Protein AF-A0A0D0I735-F1 (afdb_monomer)

Organism: NCBI:txid1602169

Foldseek 3Di:
DDDVVPPPDDDPDPDDDDPPDDAQDKDKDWDWDDDDPDIDHTDIDIDHHHHDDQQADEWDDWDWAPFAQFKIKIFTDDDPQFQWKWKFKWFKDFDDDKAKDWDFCPVFPVPDDPPKDWPDRDWCADPLLGDPHDIWDKDWDAFTKIKDFGPQFFFFKKKWKKAKDPADAQKWWWKWADFDPDTDTFDIGGHDHDRIDMDMDTGDGGRMMMTTIRGDDGIMMTIGGIMTMTGHMDIDGDPGTDMDSDRMDMDGRHHGQTKMWMWMWGDHPNRTYDIYDIHIDTHHHPPPPPDADDDDDDDDDWWWAAPVGHTDDDDDPPDFWTWIDDPNDTHIDGD

Sequence (335 aa):
IDIPAYNNLKITATNFEFDNLDYDTEYAICVSSSIGTFKKKPTITKTATNSLPFDKTQVKNVKISDLSPVSFTASWDALADAQGYKLYLMRNFYDGETITTSYDFTNEISGMPEGWLSSTNLLGTNDGFYGVASPSLRFTQKSQYLVMTNSGANITNVKFWMRAQQPGKGSKLEVYIENGEEWKLADEITLTSGNGEVYNIEVDPTTAVKLQYNRRSSGILYIDDVEVSGKQQRDFPGVNGKETEYNDMTFGALDSNAYYTLTVSGICNGVESLKSDPVQVKTLKGTDGIKGATMIEVNGNKAIFTIDGKQIDKMPADKSVFVIKQDGKSVKATK

Structure (mmCIF, N/CA/C/O backbone):
data_AF-A0A0D0I735-F1
#
_entry.id   AF-A0A0D0I735-F1
#
loop_
_atom_site.group_PDB
_atom_site.id
_atom_site.type_symbol
_atom_site.label_atom_id
_atom_site.label_alt_id
_atom_site.label_comp_id
_atom_site.label_asym_id
_atom_site.label_entity_id
_atom_site.label_seq_id
_atom_site.pdbx_PDB_ins_code
_atom_site.Cartn_x
_atom_site.Cartn_y
_atom_site.Cartn_z
_atom_site.occupancy
_atom_site.B_iso_or_equiv
_atom_site.auth_seq_id
_atom_site.auth_comp_id
_atom_site.auth_asym_id
_atom_site.auth_atom_id
_atom_site.pdbx_PDB_model_num
ATOM 1 N N . ILE A 1 1 ? -28.348 20.523 11.825 1.00 56.22 1 ILE A N 1
ATOM 2 C CA . ILE A 1 1 ? -28.479 20.081 10.417 1.00 56.22 1 ILE A CA 1
ATOM 3 C C . ILE A 1 1 ? -29.840 19.417 10.319 1.00 56.22 1 ILE A C 1
ATOM 5 O O . ILE A 1 1 ? -30.149 18.628 11.203 1.00 56.22 1 ILE A O 1
ATOM 9 N N . ASP A 1 2 ? -30.670 19.788 9.346 1.00 70.56 2 ASP A N 1
ATOM 10 C CA . ASP A 1 2 ? -31.961 19.119 9.153 1.00 70.56 2 ASP A CA 1
ATOM 11 C C . ASP A 1 2 ? -31.720 17.721 8.580 1.00 70.56 2 ASP A C 1
ATOM 13 O O . ASP A 1 2 ? -30.940 17.584 7.639 1.00 70.56 2 ASP A O 1
ATOM 17 N N . ILE A 1 3 ? -32.385 16.696 9.119 1.00 76.56 3 ILE A N 1
ATOM 18 C CA . ILE A 1 3 ? -32.316 15.332 8.581 1.00 76.56 3 ILE A CA 1
ATOM 19 C C . ILE A 1 3 ? -33.421 15.189 7.525 1.00 76.56 3 ILE A C 1
ATOM 21 O O . ILE A 1 3 ? -34.595 15.113 7.899 1.00 76.56 3 ILE A O 1
ATOM 25 N N . PRO A 1 4 ? -33.106 15.129 6.213 1.00 78.75 4 PRO A N 1
ATOM 26 C CA . PRO A 1 4 ? -34.122 15.185 5.160 1.00 78.75 4 PRO A CA 1
ATOM 27 C C . PRO A 1 4 ? -35.176 14.079 5.255 1.00 78.75 4 PRO A C 1
ATOM 29 O O . PRO A 1 4 ? -36.342 14.331 4.960 1.00 78.75 4 PRO A O 1
ATOM 32 N N . ALA A 1 5 ? -34.786 12.888 5.723 1.00 81.12 5 ALA A N 1
ATOM 33 C CA . ALA A 1 5 ? -35.686 11.755 5.936 1.00 81.12 5 ALA A CA 1
ATOM 34 C C . ALA A 1 5 ? -36.781 12.032 6.986 1.00 81.12 5 ALA A C 1
ATOM 36 O O . ALA A 1 5 ? -37.860 11.447 6.917 1.00 81.12 5 ALA A O 1
ATOM 37 N N . TYR A 1 6 ? -36.530 12.955 7.920 1.00 84.69 6 TYR A N 1
ATOM 38 C CA . TYR A 1 6 ? -37.449 13.302 9.006 1.00 84.69 6 TYR A CA 1
ATOM 39 C C . TYR A 1 6 ? -38.158 14.647 8.808 1.00 84.69 6 TYR A C 1
ATOM 41 O O . TYR A 1 6 ? -38.964 15.068 9.642 1.00 84.69 6 TYR A O 1
ATOM 49 N N . ASN A 1 7 ? -37.930 15.315 7.677 1.00 83.50 7 ASN A N 1
ATOM 50 C CA . ASN A 1 7 ? -38.545 16.601 7.389 1.00 83.50 7 ASN A CA 1
ATOM 51 C C . ASN A 1 7 ? -39.989 16.443 6.898 1.00 83.50 7 ASN A C 1
ATOM 53 O O . ASN A 1 7 ? -40.273 15.712 5.953 1.00 83.50 7 ASN A O 1
ATOM 57 N N . ASN A 1 8 ? -40.909 17.214 7.487 1.00 83.69 8 ASN A N 1
ATOM 58 C CA . ASN A 1 8 ? -42.324 17.278 7.091 1.00 83.69 8 ASN A CA 1
ATOM 59 C C . ASN A 1 8 ? -43.072 15.930 7.109 1.00 83.69 8 ASN A C 1
ATOM 61 O O . ASN A 1 8 ? -44.075 15.776 6.402 1.00 83.69 8 ASN A O 1
ATOM 65 N N . LEU A 1 9 ? -42.631 14.978 7.935 1.00 87.44 9 LEU A N 1
ATOM 66 C CA . LEU A 1 9 ? -43.336 13.714 8.125 1.00 87.44 9 LEU A CA 1
ATOM 67 C C . LEU A 1 9 ? -44.761 13.950 8.635 1.00 87.44 9 LEU A C 1
ATOM 69 O O . LEU A 1 9 ? -44.998 14.701 9.584 1.00 87.44 9 LEU A O 1
ATOM 73 N N . LYS A 1 10 ? -45.726 13.292 7.987 1.00 87.62 10 LYS A N 1
ATOM 74 C CA . LYS A 1 10 ? -47.129 13.279 8.407 1.00 87.62 10 LYS A CA 1
ATOM 75 C C . LYS A 1 10 ? -47.436 11.930 9.029 1.00 87.62 10 LYS A C 1
ATOM 77 O O . LYS A 1 10 ? -47.454 10.920 8.335 1.00 87.62 10 LYS A O 1
ATOM 82 N N . ILE A 1 11 ? -47.714 11.946 10.322 1.00 88.12 11 ILE A N 1
ATOM 83 C CA . ILE A 1 11 ? -48.061 10.761 11.099 1.00 88.12 11 ILE A CA 1
ATOM 84 C C . ILE A 1 11 ? -49.412 10.981 11.777 1.00 88.12 11 ILE A C 1
ATOM 86 O O . ILE A 1 11 ? -49.763 12.107 12.132 1.00 88.12 11 ILE A O 1
ATOM 90 N N . THR A 1 12 ? -50.185 9.911 11.940 1.00 88.44 12 THR A N 1
ATOM 91 C CA . THR A 1 12 ? -51.464 9.924 12.674 1.00 88.44 12 THR A CA 1
ATOM 92 C C . THR A 1 12 ? -51.335 9.327 14.075 1.00 88.44 12 THR A C 1
ATOM 94 O O . THR A 1 12 ? -52.264 9.430 14.871 1.00 88.44 12 THR A O 1
ATOM 97 N N . ALA A 1 13 ? -50.195 8.697 14.374 1.00 88.12 13 ALA A N 1
ATOM 98 C CA . ALA A 1 13 ? -49.864 8.160 15.685 1.00 88.12 13 ALA A CA 1
ATOM 99 C C . ALA A 1 13 ? -49.424 9.271 16.654 1.00 88.12 13 ALA A C 1
ATOM 101 O O . ALA A 1 13 ? -48.967 10.338 16.245 1.00 88.12 13 ALA A O 1
ATOM 102 N N . THR A 1 14 ? -49.535 8.999 17.954 1.00 89.31 14 THR A N 1
ATOM 103 C CA . THR A 1 14 ? -49.060 9.890 19.028 1.00 89.31 14 THR A CA 1
ATOM 104 C C . THR A 1 14 ? -47.620 9.592 19.459 1.00 89.31 14 THR A C 1
ATOM 106 O O . THR A 1 14 ? -47.149 10.152 20.444 1.00 89.31 14 THR A O 1
ATOM 109 N N . ASN A 1 15 ? -46.934 8.695 18.750 1.00 88.44 15 ASN A N 1
ATOM 110 C CA . ASN A 1 15 ? -45.530 8.348 18.933 1.00 88.44 15 ASN A CA 1
ATOM 111 C C . ASN A 1 15 ? -44.864 8.153 17.561 1.00 88.44 15 ASN A C 1
ATOM 113 O O . ASN A 1 15 ? -45.544 7.903 16.563 1.00 88.44 15 ASN A O 1
ATOM 117 N N . PHE A 1 16 ? -43.546 8.323 17.525 1.00 88.88 16 PHE A N 1
ATOM 118 C CA . PHE A 1 16 ? -42.706 8.085 16.358 1.00 88.88 16 PHE A CA 1
ATOM 119 C C . PHE A 1 16 ? -41.306 7.719 16.841 1.00 88.88 16 PHE A C 1
ATOM 121 O O . PHE A 1 16 ? -40.793 8.355 17.764 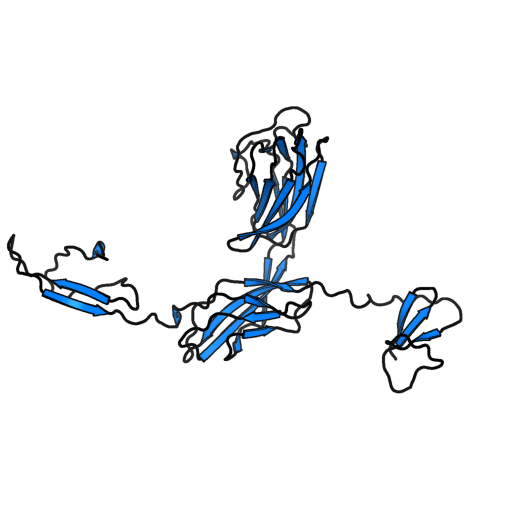1.00 88.88 16 PHE A O 1
ATOM 128 N N . GLU A 1 17 ? -40.715 6.698 16.237 1.00 90.62 17 GLU A N 1
ATOM 129 C CA . GLU A 1 17 ? -39.350 6.269 16.517 1.00 90.62 17 GLU A CA 1
ATOM 130 C C . GLU A 1 17 ? -38.419 6.859 15.458 1.00 90.62 17 GLU A C 1
ATOM 132 O O . GLU A 1 17 ? -38.696 6.770 14.263 1.00 90.62 17 GLU A O 1
ATOM 137 N N . PHE A 1 18 ? -37.342 7.497 15.908 1.00 88.88 18 PHE A N 1
ATOM 138 C CA . PHE A 1 18 ? -36.277 7.982 15.040 1.00 88.88 18 PHE A CA 1
ATOM 139 C C . PHE A 1 18 ? -35.130 6.977 15.101 1.00 88.88 18 PHE A C 1
ATOM 141 O O . PHE A 1 18 ? -34.644 6.674 16.190 1.00 88.88 18 PHE A O 1
ATOM 148 N N . ASP A 1 19 ? -34.691 6.490 13.948 1.00 88.56 19 ASP A N 1
ATOM 149 C CA . ASP A 1 19 ? -33.543 5.596 13.823 1.00 88.56 19 ASP A CA 1
ATOM 150 C C . ASP A 1 19 ? -32.372 6.286 13.105 1.00 88.56 19 ASP A C 1
ATOM 152 O O . ASP A 1 19 ? -32.491 7.422 12.631 1.00 88.56 19 ASP A O 1
ATOM 156 N N . ASN A 1 20 ? -31.222 5.603 13.056 1.00 86.38 20 ASN A N 1
ATOM 157 C CA . ASN A 1 20 ? -30.025 6.058 12.337 1.00 86.38 20 ASN A CA 1
ATOM 158 C C . ASN A 1 20 ? -29.582 7.486 12.710 1.00 86.38 20 ASN A C 1
ATOM 160 O O . ASN A 1 20 ? -29.138 8.257 11.860 1.00 86.38 20 ASN A O 1
ATOM 164 N N . LEU A 1 21 ? -29.739 7.844 13.986 1.00 89.31 21 LEU A N 1
ATOM 165 C CA . LEU A 1 21 ? -29.226 9.091 14.540 1.00 89.31 21 LEU A CA 1
ATOM 166 C C . LEU A 1 21 ? -27.750 8.925 14.913 1.00 89.31 21 LEU A C 1
ATOM 168 O O . LEU A 1 21 ? -27.337 7.858 15.371 1.00 89.31 21 LEU A O 1
ATOM 172 N N . ASP A 1 22 ? -26.977 9.994 14.762 1.00 89.06 22 ASP A N 1
ATOM 173 C CA . ASP A 1 22 ? -25.581 10.036 15.185 1.00 89.06 22 ASP A CA 1
ATOM 174 C C . ASP A 1 22 ? -25.502 9.974 16.716 1.00 89.06 22 ASP A C 1
ATOM 176 O O . ASP A 1 22 ? -26.344 10.546 17.413 1.00 89.06 22 ASP A O 1
ATOM 180 N N . TYR A 1 23 ? -24.491 9.291 17.254 1.00 89.31 23 TYR A N 1
ATOM 181 C CA . TYR A 1 23 ? -24.202 9.278 18.693 1.00 89.31 23 TYR A CA 1
ATOM 182 C C . TYR A 1 23 ? -23.723 10.653 19.183 1.00 89.31 23 TYR A C 1
ATOM 184 O O . TYR A 1 23 ? -23.297 11.488 18.382 1.00 89.31 23 TYR A O 1
ATOM 192 N N . ASP A 1 24 ? -23.806 10.895 20.494 1.00 88.88 24 ASP A N 1
ATOM 193 C CA . ASP A 1 24 ? -23.337 12.129 21.150 1.00 88.88 24 ASP A CA 1
ATOM 194 C C . ASP A 1 24 ? -23.851 13.433 20.494 1.00 88.88 24 ASP A C 1
ATOM 196 O O . ASP A 1 24 ? -23.185 14.471 20.512 1.00 88.88 24 ASP A O 1
ATOM 200 N N . THR A 1 25 ? -25.047 13.397 19.896 1.00 91.19 25 THR A N 1
ATOM 201 C CA . THR A 1 25 ? -25.578 14.497 19.080 1.00 91.19 25 THR A CA 1
ATOM 202 C C . THR A 1 25 ? -26.896 15.018 19.643 1.00 91.19 25 THR A C 1
ATOM 204 O O . THR A 1 25 ? -27.845 14.265 19.864 1.00 91.19 25 THR A O 1
ATOM 207 N N . GLU A 1 26 ? -26.974 16.335 19.868 1.00 93.62 26 GLU A N 1
ATOM 208 C CA . GLU A 1 26 ? -28.225 17.008 20.230 1.00 93.62 26 GLU A CA 1
ATOM 209 C C . GLU A 1 26 ? -29.103 17.201 18.987 1.00 93.62 26 GLU A C 1
ATOM 211 O O . GLU A 1 26 ? -28.723 17.874 18.025 1.00 93.62 26 GLU A O 1
ATOM 216 N N . TYR A 1 27 ? -30.324 16.682 19.050 1.00 92.38 27 TYR A N 1
ATOM 217 C CA . TYR A 1 27 ? -31.362 16.887 18.053 1.00 92.38 27 TYR A CA 1
ATOM 218 C C . TYR A 1 27 ? -32.492 17.754 18.605 1.00 92.38 27 TYR A C 1
ATOM 220 O O . TYR A 1 27 ? -32.897 17.650 19.765 1.00 92.38 27 TYR A O 1
ATOM 228 N N . ALA A 1 28 ? -33.040 18.604 17.736 1.00 92.56 28 ALA A N 1
ATOM 229 C CA . ALA A 1 28 ? -34.267 19.342 17.997 1.00 92.56 28 ALA A CA 1
ATOM 230 C C . ALA A 1 28 ? -35.440 18.639 17.307 1.00 92.56 28 ALA A C 1
ATOM 232 O O . ALA A 1 28 ? -35.471 18.501 16.087 1.00 92.56 28 ALA A O 1
ATOM 233 N N . ILE A 1 29 ? -36.428 18.232 18.094 1.00 91.69 29 ILE A N 1
ATOM 234 C CA . ILE A 1 29 ? -37.660 17.608 17.627 1.00 91.69 29 ILE A CA 1
ATOM 235 C C . ILE A 1 29 ? -38.726 18.698 17.529 1.00 91.69 29 ILE A C 1
ATOM 237 O O . ILE A 1 29 ? -39.030 19.374 18.513 1.00 91.69 29 ILE A O 1
ATOM 241 N N . CYS A 1 30 ? -39.294 18.869 16.336 1.00 91.75 30 CYS A N 1
ATOM 242 C CA . CYS A 1 30 ? -40.314 19.870 16.037 1.00 91.75 30 CYS A CA 1
ATOM 243 C C . CYS A 1 30 ? -41.628 19.173 15.665 1.00 91.75 30 CYS A C 1
ATOM 245 O O . CYS A 1 30 ? -41.711 18.516 14.630 1.00 91.75 30 CYS A O 1
ATOM 247 N N . VAL A 1 31 ? -42.665 19.322 16.495 1.00 91.88 31 VAL A N 1
ATOM 248 C CA . VAL A 1 31 ? -43.977 18.692 16.271 1.00 91.88 31 VAL A CA 1
ATOM 249 C C . VAL A 1 31 ? -45.061 19.757 16.185 1.00 91.88 31 VAL A C 1
ATOM 251 O O . VAL A 1 31 ? -45.188 20.616 17.056 1.00 91.88 31 VAL A O 1
ATOM 254 N N . SER A 1 32 ? -45.886 19.683 15.142 1.00 91.25 32 SER A N 1
ATOM 255 C CA . SER A 1 32 ? -47.077 20.517 14.971 1.00 91.25 32 SER A CA 1
ATOM 256 C C . SER A 1 32 ? -48.280 19.635 14.655 1.00 91.25 32 SER A C 1
ATOM 258 O O . SER A 1 32 ? -48.204 18.740 13.815 1.00 91.25 32 SER A O 1
ATOM 260 N N . SER A 1 33 ? -49.406 19.901 15.317 1.00 91.19 33 SER A N 1
ATOM 261 C CA . SER A 1 33 ? -50.688 19.295 14.954 1.00 91.19 33 SER A CA 1
ATOM 262 C C . SER A 1 33 ? -51.335 20.074 13.812 1.00 91.19 33 SER A C 1
ATOM 264 O O . SER A 1 33 ? -51.220 21.301 13.727 1.00 91.19 33 SER A O 1
ATOM 266 N N . SER A 1 34 ? -52.037 19.360 12.934 1.00 89.12 34 SER A N 1
ATOM 267 C CA . SER A 1 34 ? -52.718 19.964 11.792 1.00 89.12 34 SER A CA 1
ATOM 268 C C . SER A 1 34 ? -54.084 19.342 11.534 1.00 89.12 34 SER A C 1
ATOM 270 O O . SER A 1 34 ? -54.291 18.162 11.807 1.00 89.12 34 SER A O 1
ATOM 272 N N . ILE A 1 35 ? -55.005 20.146 11.005 1.00 88.56 35 ILE A N 1
ATOM 273 C CA . ILE A 1 35 ? -56.290 19.707 10.455 1.00 88.56 35 ILE A CA 1
ATOM 274 C C . ILE A 1 35 ? -56.471 20.364 9.084 1.00 88.56 35 ILE A C 1
ATOM 276 O O . ILE A 1 35 ? -56.518 21.589 8.964 1.00 88.56 35 ILE A O 1
ATOM 280 N N . GLY A 1 36 ? -56.514 19.553 8.025 1.00 83.44 36 GLY A N 1
ATOM 281 C CA . GLY A 1 36 ? -56.493 20.060 6.651 1.00 83.44 36 GLY A CA 1
ATOM 282 C C . GLY A 1 36 ? -55.262 20.938 6.389 1.00 83.44 36 GLY A C 1
ATOM 283 O O . GLY A 1 36 ? -54.126 20.487 6.527 1.00 83.44 36 GLY A O 1
ATOM 284 N N . THR A 1 37 ? -55.488 22.198 6.015 1.00 84.00 37 THR A N 1
ATOM 285 C CA . THR A 1 37 ? -54.430 23.195 5.774 1.00 84.00 37 THR A CA 1
ATOM 286 C C . THR A 1 37 ? -54.033 23.988 7.023 1.00 84.00 37 THR A C 1
ATOM 288 O O . THR A 1 37 ? -53.027 24.697 6.999 1.00 84.00 37 THR A O 1
ATOM 291 N N . PHE A 1 38 ? -54.773 23.864 8.128 1.00 86.44 38 PHE A N 1
ATOM 292 C CA . PHE A 1 38 ? -54.488 24.582 9.368 1.00 86.44 38 PHE A CA 1
ATOM 293 C C . PHE A 1 38 ? -53.431 23.838 10.186 1.00 86.44 38 PHE A C 1
ATOM 295 O O . PHE A 1 38 ? -53.627 22.677 10.543 1.00 86.44 38 PHE A O 1
ATOM 302 N N . LYS A 1 39 ? -52.325 24.512 10.520 1.00 88.69 39 LYS A N 1
ATOM 303 C CA . LYS A 1 39 ? -51.255 23.998 11.391 1.00 88.69 39 LYS A CA 1
ATOM 304 C C . LYS A 1 39 ? -51.160 24.840 12.660 1.00 88.69 39 LYS A C 1
ATOM 306 O O . LYS A 1 39 ? -51.183 26.068 12.585 1.00 88.69 39 LYS A O 1
ATOM 311 N N . LYS A 1 40 ? -51.019 24.203 13.824 1.00 92.62 40 LYS A N 1
ATOM 312 C CA . LYS A 1 40 ? -50.683 24.915 15.066 1.00 92.62 40 LYS A CA 1
ATOM 313 C C . LYS A 1 40 ? -49.218 25.355 15.064 1.00 92.62 40 LYS A C 1
ATOM 315 O O . LYS A 1 40 ? -48.384 24.788 14.356 1.00 92.62 40 LYS A O 1
ATOM 320 N N . LYS A 1 41 ? -48.890 26.338 15.909 1.00 92.00 41 LYS A N 1
ATOM 321 C CA . LYS A 1 41 ? -47.493 26.668 16.223 1.00 92.00 41 LYS A CA 1
ATOM 322 C C . LYS A 1 41 ? -46.778 25.393 16.708 1.00 92.00 41 LYS A C 1
ATOM 324 O O . LYS A 1 41 ? -47.356 24.692 17.541 1.00 92.00 41 LYS A O 1
ATOM 329 N N . PRO A 1 42 ? -45.584 25.070 16.184 1.00 91.25 42 PRO A N 1
ATOM 330 C CA . PRO A 1 42 ? -44.876 23.869 16.592 1.00 91.25 42 PRO A CA 1
ATOM 331 C C . PRO A 1 42 ? -44.406 23.962 18.043 1.00 91.25 42 PRO A C 1
ATOM 333 O O . PRO A 1 42 ? -44.008 25.031 18.516 1.00 91.25 42 PRO A O 1
ATOM 336 N N . THR A 1 43 ? -44.407 22.817 18.713 1.00 93.88 43 THR A N 1
ATOM 337 C CA . THR A 1 43 ? -43.644 22.596 19.939 1.00 93.88 43 THR A CA 1
ATOM 338 C C . THR A 1 43 ? -42.261 22.098 19.547 1.00 93.88 43 THR A C 1
ATOM 340 O O . THR A 1 43 ? -42.143 21.219 18.693 1.00 93.88 43 THR A O 1
ATOM 343 N N . ILE A 1 44 ? -41.226 22.666 20.165 1.00 93.75 44 ILE A N 1
ATOM 344 C CA . ILE A 1 44 ? -39.835 22.274 19.944 1.00 93.75 44 ILE A CA 1
ATOM 345 C C . ILE A 1 44 ? -39.277 21.751 21.262 1.00 93.75 44 ILE A C 1
ATOM 347 O O . ILE A 1 44 ? -39.370 22.424 22.290 1.00 93.75 44 ILE A O 1
ATOM 351 N N . THR A 1 45 ? -38.679 20.569 21.221 1.00 94.38 45 THR A N 1
ATOM 352 C CA . THR A 1 45 ? -37.962 19.965 22.346 1.00 94.38 45 THR A CA 1
ATOM 353 C C . THR A 1 45 ? -36.592 19.518 21.865 1.00 94.38 45 THR A C 1
ATOM 355 O O . THR A 1 45 ? -36.435 19.153 20.704 1.00 94.38 45 THR A O 1
ATOM 358 N N . LYS A 1 46 ? -35.592 19.572 22.741 1.00 93.75 46 LYS A N 1
ATOM 359 C CA . LYS A 1 46 ? -34.234 19.114 22.454 1.00 93.75 46 LYS A CA 1
ATOM 360 C C . LYS A 1 46 ? -33.920 17.876 23.275 1.00 93.75 46 LYS A C 1
ATOM 362 O O . LYS A 1 46 ? -34.350 17.778 24.423 1.00 93.75 46 LYS A O 1
ATOM 367 N N . THR A 1 47 ? -33.187 16.950 22.682 1.00 93.56 47 THR A N 1
ATOM 368 C CA . THR A 1 47 ? -32.674 15.755 23.352 1.00 93.56 47 THR A CA 1
ATOM 369 C C . THR A 1 47 ? -31.363 15.338 22.696 1.00 93.56 47 THR A C 1
ATOM 371 O O . THR A 1 47 ? -31.135 15.680 21.537 1.00 93.56 47 THR A O 1
ATOM 374 N N . ALA A 1 48 ? -30.502 14.638 23.426 1.00 91.88 48 ALA A N 1
ATOM 375 C CA . ALA A 1 48 ? -29.249 14.112 22.900 1.00 91.88 48 ALA A CA 1
ATOM 376 C C . ALA A 1 48 ? -29.322 12.589 22.800 1.00 91.88 48 ALA A C 1
ATOM 378 O O . ALA A 1 48 ? -29.935 11.935 23.647 1.00 91.88 48 ALA A O 1
ATOM 379 N N . THR A 1 49 ? -28.710 12.034 21.760 1.00 90.88 49 THR A N 1
ATOM 380 C CA . THR A 1 49 ? -28.485 10.592 21.652 1.00 90.88 49 THR A CA 1
ATOM 381 C C . THR A 1 49 ? -27.448 10.125 22.673 1.00 90.88 49 THR A C 1
ATOM 383 O O . THR A 1 49 ? -26.682 10.918 23.222 1.00 90.88 49 THR A O 1
ATOM 386 N N . ASN A 1 50 ? -27.444 8.820 22.954 1.00 87.12 50 ASN A N 1
ATOM 387 C CA . ASN A 1 50 ? -26.457 8.214 23.845 1.00 87.12 50 ASN A CA 1
ATOM 388 C C . ASN A 1 50 ? -25.040 8.353 23.276 1.00 87.12 50 ASN A C 1
ATOM 390 O O . ASN A 1 50 ? -24.859 8.540 22.069 1.00 87.12 50 ASN A O 1
ATOM 394 N N . SER A 1 51 ? -24.048 8.182 24.145 1.00 86.62 51 SER A N 1
ATOM 395 C CA . SER A 1 51 ? -22.658 8.124 23.715 1.00 86.62 51 SER A CA 1
ATOM 396 C C . SER A 1 51 ? -22.353 6.904 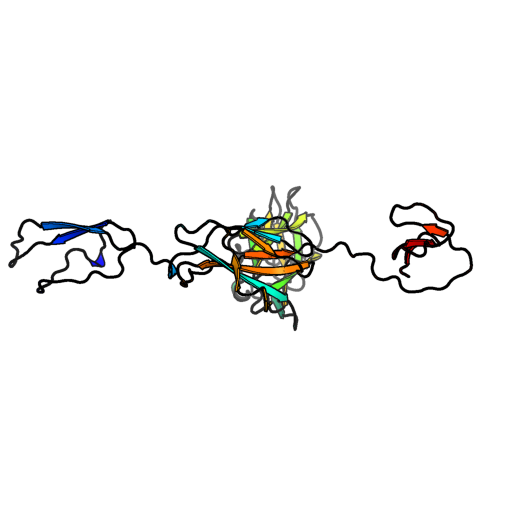22.864 1.00 86.62 51 SER A C 1
ATOM 398 O O . SER A 1 51 ? -23.011 5.865 22.994 1.00 86.62 51 SER A O 1
ATOM 400 N N . LEU A 1 52 ? -21.360 7.051 21.985 1.00 88.56 52 LEU A N 1
ATOM 401 C CA . LEU A 1 52 ? -20.892 5.974 21.117 1.00 88.56 52 LEU A CA 1
ATOM 402 C C . LEU A 1 52 ? -20.514 4.746 21.969 1.00 88.56 52 LEU A C 1
ATOM 404 O O . LEU A 1 52 ? -19.627 4.852 22.819 1.00 88.56 52 LEU A O 1
ATOM 408 N N . PRO A 1 53 ? -21.153 3.580 21.762 1.00 90.94 53 PRO A N 1
ATOM 409 C CA . PRO A 1 53 ? -20.811 2.371 22.497 1.00 90.94 53 PRO A CA 1
ATOM 410 C C . PRO A 1 53 ? -19.336 2.000 22.315 1.00 90.94 53 PRO A C 1
ATOM 412 O O . PRO A 1 53 ? -18.784 2.136 21.222 1.00 90.94 53 PRO A O 1
ATOM 415 N N . PHE A 1 54 ? -18.690 1.512 23.378 1.00 93.75 54 PHE A N 1
ATOM 416 C CA . PHE A 1 54 ? -17.252 1.222 23.365 1.00 93.75 54 PHE A CA 1
ATOM 417 C C . PHE A 1 54 ? -16.850 0.230 22.259 1.00 93.75 54 PHE A C 1
ATOM 419 O O . PHE A 1 54 ? -15.833 0.425 21.595 1.00 93.75 54 PHE A O 1
ATOM 426 N N . ASP A 1 55 ? -17.682 -0.778 21.985 1.00 95.00 55 ASP A N 1
ATOM 427 C CA . ASP A 1 55 ? -17.496 -1.765 20.909 1.00 95.00 55 ASP A CA 1
ATOM 428 C C . ASP A 1 55 ? -17.570 -1.166 19.490 1.00 95.00 55 ASP A C 1
ATOM 430 O O . ASP A 1 55 ? -17.215 -1.823 18.512 1.00 95.00 55 ASP A O 1
ATOM 434 N N . LYS A 1 56 ? -18.015 0.090 19.367 1.00 93.19 56 LYS A N 1
ATOM 435 C CA . LYS A 1 56 ? -18.029 0.881 18.128 1.00 93.19 56 LYS A CA 1
ATOM 436 C C . LYS A 1 56 ? -16.907 1.913 18.057 1.00 93.19 56 LYS A C 1
ATOM 438 O O . LYS A 1 56 ? -16.748 2.558 17.023 1.00 93.19 56 LYS A O 1
ATOM 443 N N . THR A 1 57 ? -16.126 2.074 19.122 1.00 95.00 57 THR A N 1
ATOM 444 C CA . THR A 1 57 ? -14.912 2.896 19.090 1.00 95.00 57 THR A CA 1
ATOM 445 C C . THR A 1 57 ? -13.777 2.143 18.394 1.00 95.00 57 THR A C 1
ATOM 447 O O . THR A 1 57 ? -13.808 0.917 18.287 1.00 95.00 57 THR A O 1
ATOM 450 N N . GLN A 1 58 ? -12.774 2.867 17.899 1.00 96.00 58 GLN A N 1
ATOM 451 C CA . GLN A 1 58 ? -11.631 2.293 17.191 1.00 96.00 58 GLN A CA 1
ATOM 452 C C . GLN A 1 58 ? -10.343 2.974 17.652 1.00 96.00 58 GLN A C 1
ATOM 454 O O . GLN A 1 58 ? -10.279 4.205 17.709 1.00 96.00 58 GLN A O 1
ATOM 459 N N . VAL A 1 59 ? -9.315 2.179 17.956 1.00 97.19 59 VAL A N 1
ATOM 460 C CA . VAL A 1 59 ? -7.964 2.680 18.246 1.00 97.19 59 VAL A CA 1
ATOM 461 C C . VAL A 1 59 ? -7.374 3.321 16.988 1.00 97.19 59 VAL A C 1
ATOM 463 O O .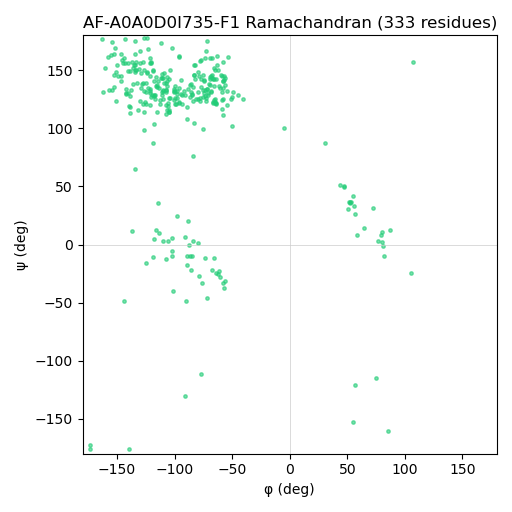 VAL A 1 59 ? -7.470 2.759 15.897 1.00 97.19 59 VAL A O 1
ATOM 466 N N . LYS A 1 60 ? -6.737 4.485 17.142 1.00 96.19 60 LYS A N 1
ATOM 467 C CA . LYS A 1 60 ? -6.143 5.261 16.043 1.00 96.19 60 LYS A CA 1
ATOM 468 C C . LYS A 1 60 ? -4.658 5.520 16.276 1.00 96.19 60 LYS A C 1
ATOM 470 O O . LYS A 1 60 ? -4.142 5.316 17.374 1.00 96.19 60 LYS A O 1
ATOM 475 N N . ASN A 1 61 ? -3.991 6.003 15.225 1.00 95.31 61 ASN A N 1
ATOM 476 C CA . ASN A 1 61 ? -2.607 6.481 15.268 1.00 95.31 61 ASN A CA 1
ATOM 477 C C . ASN A 1 61 ? -1.616 5.451 15.829 1.00 95.31 61 ASN A C 1
ATOM 479 O O . ASN A 1 61 ? -0.711 5.800 16.587 1.00 95.31 61 ASN A O 1
ATOM 483 N N . VAL A 1 62 ? -1.778 4.187 15.430 1.00 96.31 62 VAL A N 1
ATOM 484 C CA . VAL A 1 62 ? -0.817 3.130 15.752 1.00 96.31 62 VAL A CA 1
ATOM 485 C C . VAL A 1 62 ? 0.520 3.456 15.078 1.00 96.31 62 VAL A C 1
ATOM 487 O O . VAL A 1 62 ? 0.599 3.606 13.860 1.00 96.31 62 VAL A O 1
ATOM 490 N N . LYS A 1 63 ? 1.579 3.585 15.876 1.00 94.19 63 LYS A N 1
ATOM 491 C CA . LYS A 1 63 ? 2.932 3.974 15.456 1.00 94.19 63 LYS A CA 1
ATOM 492 C C . LYS A 1 63 ? 3.943 2.924 15.875 1.00 94.19 63 LYS A C 1
ATOM 494 O O . LYS A 1 63 ? 3.802 2.314 16.931 1.00 94.19 63 LYS A O 1
ATOM 499 N N . ILE A 1 64 ? 4.993 2.777 15.073 1.00 93.94 64 ILE A N 1
ATOM 500 C CA . ILE A 1 64 ? 6.111 1.869 15.334 1.00 93.94 64 ILE A CA 1
ATOM 501 C C . ILE A 1 64 ? 7.369 2.679 15.665 1.00 93.94 64 ILE A C 1
ATOM 503 O O . ILE A 1 64 ? 7.726 3.604 14.935 1.00 93.94 64 ILE A O 1
ATOM 507 N N . SER A 1 65 ? 8.059 2.302 16.739 1.00 89.12 65 SER A N 1
ATOM 508 C CA . SER A 1 65 ? 9.353 2.839 17.167 1.00 89.12 65 SER A CA 1
ATOM 509 C C . SER A 1 65 ? 10.313 1.714 17.564 1.00 89.12 65 SER A C 1
ATOM 511 O O . SER A 1 65 ? 9.950 0.536 17.564 1.00 89.12 65 SER A O 1
ATOM 513 N N . ASP A 1 66 ? 11.562 2.076 17.873 1.00 88.75 66 ASP A N 1
ATOM 514 C CA . ASP A 1 66 ? 12.582 1.166 18.425 1.00 88.75 66 ASP A CA 1
ATOM 515 C C . ASP A 1 66 ? 12.777 -0.116 17.603 1.00 88.75 66 ASP A C 1
ATOM 517 O O . ASP A 1 66 ? 12.993 -1.214 18.124 1.00 88.75 66 ASP A O 1
ATOM 521 N N . LEU A 1 67 ? 12.666 0.040 16.282 1.00 90.81 67 LEU A N 1
ATOM 522 C CA . LEU A 1 67 ? 12.754 -1.049 15.328 1.00 90.81 67 LEU A CA 1
ATOM 523 C C . LEU A 1 67 ? 14.163 -1.649 15.349 1.00 90.81 67 LEU A C 1
ATOM 525 O O . LEU A 1 67 ? 15.159 -0.969 15.103 1.00 90.81 67 LEU A O 1
ATOM 529 N N . SER A 1 68 ? 14.232 -2.948 15.610 1.00 87.94 68 SER A N 1
ATOM 530 C CA . SER A 1 68 ? 15.458 -3.735 15.620 1.00 87.94 68 SER A CA 1
ATOM 531 C C . SER A 1 68 ? 15.314 -4.955 14.706 1.00 87.94 68 SER A C 1
ATOM 533 O O . SER A 1 68 ? 14.247 -5.191 14.125 1.00 87.94 68 SER A O 1
ATOM 535 N N . PRO A 1 69 ? 16.370 -5.770 14.555 1.00 88.12 69 PRO A N 1
ATOM 536 C CA . PRO A 1 69 ? 16.251 -7.027 13.842 1.00 88.12 69 PRO A CA 1
ATOM 537 C C . PRO A 1 69 ? 15.275 -8.027 14.458 1.00 88.12 69 PRO A C 1
ATOM 539 O O . PRO A 1 69 ? 14.823 -8.912 13.756 1.00 88.12 69 PRO A O 1
ATOM 542 N N . VAL A 1 70 ? 14.962 -7.938 15.749 1.00 89.12 70 VAL A N 1
ATOM 543 C CA . VAL A 1 70 ? 14.152 -8.961 16.440 1.00 89.12 70 VAL A CA 1
ATOM 544 C C . VAL A 1 70 ? 13.095 -8.361 17.366 1.00 89.12 70 VAL A C 1
ATOM 546 O O . VAL A 1 70 ? 12.516 -9.064 18.195 1.00 89.12 70 VAL A O 1
ATOM 549 N N . SER A 1 71 ? 12.861 -7.052 17.269 1.00 89.19 71 SER A N 1
ATOM 550 C CA . SER A 1 71 ? 11.908 -6.340 18.114 1.00 89.19 71 SER A CA 1
ATOM 551 C C . SER A 1 71 ? 11.422 -5.040 17.487 1.00 89.19 71 SER A C 1
ATOM 553 O O . SER A 1 71 ? 12.082 -4.476 16.616 1.00 89.19 71 SER A O 1
ATOM 555 N N . PHE A 1 72 ? 10.298 -4.543 17.985 1.00 92.81 72 PHE A N 1
ATOM 556 C CA . PHE A 1 72 ? 9.860 -3.158 17.827 1.00 92.81 72 PHE A CA 1
ATOM 557 C C . PHE A 1 72 ? 8.910 -2.792 18.973 1.00 92.81 72 PHE A C 1
ATOM 559 O O . PHE A 1 72 ? 8.365 -3.676 19.642 1.00 92.81 72 PHE A O 1
ATOM 566 N N . THR A 1 73 ? 8.689 -1.499 19.175 1.00 93.69 73 THR A N 1
ATOM 567 C CA . THR A 1 73 ? 7.675 -0.973 20.093 1.00 93.69 73 THR A CA 1
ATOM 568 C C . THR A 1 73 ? 6.528 -0.381 19.288 1.00 93.69 73 THR A C 1
ATOM 570 O O . THR A 1 73 ? 6.753 0.356 18.330 1.00 93.69 73 THR A O 1
ATOM 573 N N . ALA A 1 74 ? 5.295 -0.725 19.652 1.00 96.38 74 ALA A N 1
ATOM 574 C CA . ALA A 1 74 ? 4.096 -0.094 19.118 1.00 96.38 74 ALA A CA 1
ATOM 575 C C . ALA A 1 74 ? 3.495 0.851 20.159 1.00 96.38 74 ALA A C 1
ATOM 577 O O . ALA A 1 74 ? 3.497 0.518 21.339 1.00 96.38 74 ALA A O 1
ATOM 578 N N . SER A 1 75 ? 2.958 1.990 19.726 1.00 97.00 75 SER A N 1
ATOM 579 C CA . SER A 1 75 ? 2.176 2.916 20.562 1.00 97.00 75 SER A CA 1
ATOM 580 C C . SER A 1 75 ? 0.946 3.416 19.812 1.00 97.00 75 SER A C 1
ATOM 582 O O . SER A 1 75 ? 0.916 3.358 18.583 1.00 97.00 75 SER A O 1
ATOM 584 N N . TRP A 1 76 ? -0.080 3.867 20.530 1.00 98.12 76 TRP A N 1
ATOM 585 C CA . TRP A 1 76 ? -1.348 4.320 19.947 1.00 98.12 76 TRP A CA 1
ATOM 586 C C . TRP A 1 76 ? -2.038 5.379 20.812 1.00 98.12 76 TRP A C 1
ATOM 588 O O . TRP A 1 76 ? -1.644 5.631 21.956 1.00 98.12 76 TRP A O 1
ATOM 598 N N . ASP A 1 77 ? -3.078 6.002 20.254 1.00 97.81 77 ASP A N 1
ATOM 599 C CA . ASP A 1 77 ? -3.912 6.949 20.992 1.00 97.81 77 ASP A CA 1
ATOM 600 C C . ASP A 1 77 ? -4.812 6.212 21.985 1.00 97.81 77 ASP A C 1
ATOM 602 O O . ASP A 1 77 ? -5.477 5.230 21.640 1.00 97.81 77 ASP A O 1
ATOM 606 N N . ALA A 1 78 ? -4.857 6.711 23.220 1.00 96.06 78 ALA A N 1
ATOM 607 C CA . ALA A 1 78 ? -5.694 6.126 24.252 1.00 96.06 78 ALA A CA 1
ATOM 608 C C . ALA A 1 78 ? -7.188 6.352 23.965 1.00 96.06 78 ALA A C 1
ATOM 610 O O . ALA A 1 78 ? -7.608 7.458 23.620 1.00 96.06 78 ALA A O 1
ATOM 611 N N . LEU A 1 79 ? -8.001 5.315 24.167 1.00 95.69 79 LEU A N 1
ATOM 612 C CA . LEU A 1 79 ? -9.456 5.438 24.211 1.00 95.69 79 LEU A CA 1
ATOM 613 C C . LEU A 1 79 ? -9.886 5.854 25.623 1.00 95.69 79 LEU A C 1
ATOM 615 O O . LEU A 1 79 ? -9.393 5.297 26.601 1.00 95.69 79 LEU A O 1
ATOM 619 N N . ALA A 1 80 ? -10.810 6.815 25.722 1.00 90.00 80 ALA A N 1
ATOM 620 C CA . ALA A 1 80 ? -11.184 7.469 26.982 1.00 90.00 80 ALA A CA 1
ATOM 621 C C . ALA A 1 80 ? -11.648 6.500 28.091 1.00 90.00 80 ALA A C 1
ATOM 623 O O . ALA A 1 80 ? -11.372 6.752 29.260 1.00 90.00 80 ALA A O 1
ATOM 624 N N . ASP A 1 81 ? -12.276 5.380 27.718 1.00 90.62 81 ASP A N 1
ATOM 625 C CA . ASP A 1 81 ? -12.825 4.388 28.655 1.00 90.62 81 ASP A CA 1
ATOM 626 C C . ASP A 1 81 ? -12.053 3.059 28.673 1.00 90.62 81 ASP A C 1
ATOM 628 O O . ASP A 1 81 ? -12.458 2.109 29.348 1.00 90.62 81 ASP A O 1
ATOM 632 N N . ALA A 1 82 ? -10.956 2.946 27.917 1.00 96.12 82 ALA A N 1
ATOM 633 C CA . ALA A 1 82 ? -10.189 1.707 27.877 1.00 96.12 82 ALA A CA 1
ATOM 634 C C . ALA A 1 82 ? -9.447 1.480 29.201 1.00 96.12 82 ALA A C 1
ATOM 636 O O . ALA A 1 82 ? -8.703 2.331 29.681 1.00 96.12 82 ALA A O 1
ATOM 637 N N . GLN A 1 83 ? -9.629 0.287 29.760 1.00 96.56 83 GLN A N 1
ATOM 638 C CA . GLN A 1 83 ? -8.901 -0.224 30.926 1.00 96.56 83 GLN A CA 1
ATOM 639 C C . GLN A 1 83 ? -7.623 -0.964 30.511 1.00 96.56 83 GLN A C 1
ATOM 641 O O . GLN A 1 83 ? -6.730 -1.181 31.321 1.00 96.56 83 GLN A O 1
ATOM 646 N N . GLY A 1 84 ? -7.541 -1.350 29.240 1.00 96.88 84 GLY A N 1
ATOM 647 C CA . GLY A 1 84 ? -6.374 -1.960 28.630 1.00 96.88 84 GLY A CA 1
ATOM 648 C C . GLY A 1 84 ? -6.579 -2.135 27.134 1.00 96.88 84 GLY A C 1
ATOM 649 O O . GLY A 1 84 ? -7.562 -1.660 26.562 1.00 96.88 84 GLY A O 1
ATOM 650 N N . TYR A 1 85 ? -5.645 -2.826 26.500 1.00 97.06 85 TYR A N 1
ATOM 651 C CA . TYR A 1 85 ? -5.617 -3.052 25.065 1.00 97.06 85 TYR A CA 1
ATOM 652 C C . TYR A 1 85 ? -5.215 -4.478 24.760 1.00 97.06 85 TYR A C 1
ATOM 654 O O . TYR A 1 85 ? -4.413 -5.076 25.475 1.00 97.06 85 TYR A O 1
ATOM 662 N N . LYS A 1 86 ? -5.731 -4.989 23.648 1.00 95.81 86 LYS A N 1
ATOM 663 C CA . LYS A 1 86 ? -5.411 -6.300 23.111 1.00 95.81 86 LYS A CA 1
ATOM 664 C C . LYS A 1 86 ? -4.764 -6.148 21.751 1.00 95.81 86 LYS A C 1
ATOM 666 O O . LYS A 1 86 ? -5.273 -5.455 20.872 1.00 95.81 86 LYS A O 1
ATOM 671 N N . LEU A 1 87 ? -3.621 -6.799 21.585 1.00 94.06 87 LEU A N 1
ATOM 672 C CA . LEU A 1 87 ? -2.805 -6.677 20.391 1.00 94.06 87 LEU A CA 1
ATOM 673 C C . LEU A 1 87 ? -2.745 -8.002 19.643 1.00 94.06 87 LEU A C 1
ATOM 675 O O . LEU A 1 87 ? -2.529 -9.072 20.222 1.00 94.06 87 LEU A O 1
ATOM 679 N N . TYR A 1 88 ? -2.910 -7.901 18.330 1.00 92.12 88 TYR A N 1
ATOM 680 C CA . TYR A 1 88 ? -2.884 -9.014 17.396 1.00 92.12 88 TYR A CA 1
ATOM 681 C C . TYR A 1 88 ? -1.721 -8.778 16.436 1.00 92.12 88 TYR A C 1
ATOM 683 O O . TYR A 1 88 ? -1.817 -7.930 15.546 1.00 92.12 88 TYR A O 1
ATOM 691 N N . LEU A 1 89 ? -0.619 -9.502 16.637 1.00 91.75 89 LEU A N 1
ATOM 692 C CA . LEU A 1 89 ? 0.548 -9.459 15.763 1.00 91.75 89 LEU A CA 1
ATOM 693 C C . LEU A 1 89 ? 0.621 -10.746 14.941 1.00 91.75 89 LEU A C 1
ATOM 695 O O . LEU A 1 89 ? 0.821 -11.834 15.483 1.00 91.75 89 LEU A O 1
ATOM 699 N N . MET A 1 90 ? 0.487 -10.621 13.625 1.00 88.56 90 MET A N 1
ATOM 700 C CA . MET A 1 90 ? 0.584 -11.739 12.686 1.00 88.56 90 MET A CA 1
ATOM 701 C C . MET A 1 90 ? 1.889 -11.652 11.911 1.00 88.56 90 MET A C 1
ATOM 703 O O . MET A 1 90 ? 2.287 -10.563 11.506 1.00 88.56 90 MET A O 1
ATOM 707 N N . ARG A 1 91 ? 2.554 -12.791 11.704 1.00 87.44 91 ARG A N 1
ATOM 708 C CA . ARG A 1 91 ? 3.732 -12.862 10.833 1.00 87.44 91 ARG A CA 1
ATOM 709 C C . ARG A 1 91 ? 3.260 -13.104 9.403 1.00 87.44 91 ARG A C 1
ATOM 711 O O . ARG A 1 91 ? 2.535 -14.071 9.163 1.00 87.44 91 ARG A O 1
ATOM 718 N N . ASN A 1 92 ? 3.699 -12.263 8.471 1.00 86.44 92 ASN A N 1
ATOM 719 C CA . ASN A 1 92 ? 3.400 -12.432 7.053 1.00 86.44 92 ASN A CA 1
ATOM 720 C C . ASN A 1 92 ? 4.512 -13.247 6.384 1.00 86.44 92 ASN A C 1
ATOM 722 O O . ASN A 1 92 ? 5.704 -12.960 6.540 1.00 86.44 92 ASN A O 1
ATOM 726 N N . PHE A 1 93 ? 4.114 -14.246 5.607 1.00 80.94 93 PHE A N 1
ATOM 727 C CA . PHE A 1 93 ? 4.993 -15.006 4.731 1.00 80.94 93 PHE A CA 1
ATOM 728 C C . PHE A 1 93 ? 4.602 -14.752 3.285 1.00 80.94 93 PHE A C 1
ATOM 730 O O . PHE A 1 93 ? 3.420 -14.693 2.965 1.00 80.94 93 PHE A O 1
ATOM 737 N N . TYR A 1 94 ? 5.606 -14.644 2.422 1.00 81.56 94 TYR A N 1
ATOM 738 C CA . TYR A 1 94 ? 5.432 -14.528 0.978 1.00 81.56 94 TYR A CA 1
ATOM 739 C C . TYR A 1 94 ? 6.123 -15.728 0.344 1.00 81.56 94 TYR A C 1
ATOM 741 O O . TYR A 1 94 ? 7.324 -15.711 0.063 1.00 81.56 94 TYR A O 1
ATOM 749 N N . ASP A 1 95 ? 5.388 -16.825 0.228 1.00 76.88 95 ASP A N 1
ATOM 750 C CA . ASP A 1 95 ? 5.910 -18.115 -0.207 1.00 76.88 95 ASP A CA 1
ATOM 751 C C . ASP A 1 95 ? 4.940 -18.836 -1.155 1.00 76.88 95 ASP A C 1
ATOM 753 O O . ASP A 1 95 ? 3.957 -18.265 -1.618 1.00 76.88 95 ASP A O 1
ATOM 757 N N . GLY A 1 96 ? 5.286 -20.064 -1.541 1.00 79.69 96 GLY A N 1
ATOM 758 C CA . GLY A 1 96 ? 4.591 -20.780 -2.608 1.00 79.69 96 GLY A CA 1
ATOM 759 C C . GLY A 1 96 ? 5.117 -20.441 -4.004 1.00 79.69 96 GLY A C 1
ATOM 760 O O . GLY A 1 96 ? 6.263 -19.994 -4.166 1.00 79.69 96 GLY A O 1
ATOM 761 N N . GLU A 1 97 ? 4.286 -20.731 -5.006 1.00 89.31 97 GLU A N 1
ATOM 762 C CA . GLU A 1 97 ? 4.594 -20.499 -6.415 1.00 89.31 97 GLU A CA 1
ATOM 763 C C . GLU A 1 97 ? 4.640 -19.005 -6.731 1.00 89.31 97 GLU A C 1
ATOM 765 O O . GLU A 1 97 ? 3.864 -18.206 -6.203 1.00 89.31 97 GLU A O 1
ATOM 770 N N . THR A 1 98 ? 5.581 -18.631 -7.596 1.00 94.56 98 THR A N 1
ATOM 771 C CA . THR A 1 98 ? 5.645 -17.269 -8.114 1.00 94.56 98 THR A CA 1
ATOM 772 C C . THR A 1 98 ? 4.501 -17.063 -9.097 1.00 94.56 98 THR A C 1
ATOM 774 O O . THR A 1 98 ? 4.398 -17.783 -10.088 1.00 94.56 98 THR A O 1
ATOM 777 N N . ILE A 1 99 ? 3.673 -16.059 -8.832 1.00 95.94 99 ILE A N 1
ATOM 778 C CA . ILE A 1 99 ? 2.622 -15.596 -9.734 1.00 95.94 99 ILE A CA 1
ATOM 779 C C . ILE A 1 99 ? 3.159 -14.383 -10.482 1.00 95.94 99 ILE A C 1
ATOM 781 O O . ILE A 1 99 ? 3.706 -13.461 -9.867 1.00 95.94 99 ILE A O 1
ATOM 785 N N . THR A 1 100 ? 2.984 -14.390 -11.798 1.00 97.25 100 THR A N 1
ATOM 786 C CA . THR A 1 100 ? 3.491 -13.361 -12.704 1.00 97.25 100 THR A CA 1
ATOM 787 C C . THR A 1 100 ? 2.357 -12.818 -13.561 1.00 97.25 100 THR A C 1
ATOM 789 O O . THR A 1 100 ? 1.627 -13.591 -14.178 1.00 97.25 100 THR A O 1
ATOM 792 N N . THR A 1 101 ? 2.259 -11.493 -13.639 1.00 98.25 101 THR A N 1
ATOM 793 C CA . THR A 1 101 ? 1.398 -10.778 -14.587 1.00 98.25 101 THR A CA 1
ATOM 794 C C . THR A 1 101 ? 2.282 -9.926 -15.487 1.00 98.25 101 THR A C 1
ATOM 796 O O . THR A 1 101 ? 3.101 -9.154 -14.986 1.00 98.25 101 THR A O 1
ATOM 799 N N . SER A 1 102 ? 2.124 -10.050 -16.803 1.00 97.88 102 SER A N 1
ATOM 800 C CA . SER A 1 102 ? 2.892 -9.282 -17.783 1.00 97.88 102 SER A CA 1
ATOM 801 C C . SER A 1 102 ? 2.006 -8.622 -18.832 1.00 97.88 102 SER A C 1
ATOM 803 O O . SER A 1 102 ? 0.879 -9.054 -19.082 1.00 97.88 102 SER A O 1
ATOM 805 N N . TYR A 1 103 ? 2.521 -7.549 -19.429 1.00 98.50 103 TYR A N 1
ATOM 806 C CA . TYR A 1 103 ? 1.866 -6.824 -20.503 1.00 98.50 103 TYR A CA 1
ATOM 807 C C . TYR A 1 103 ? 2.879 -6.094 -21.394 1.00 98.50 103 TYR A C 1
ATOM 809 O O . TYR A 1 103 ? 3.764 -5.399 -20.896 1.00 98.50 103 TYR A O 1
ATOM 817 N N . ASP A 1 104 ? 2.722 -6.237 -22.709 1.00 97.88 104 ASP A N 1
ATOM 818 C CA . ASP A 1 104 ? 3.627 -5.723 -23.753 1.00 97.88 104 ASP A CA 1
ATOM 819 C C . ASP A 1 104 ? 2.982 -4.630 -24.626 1.00 97.88 104 ASP A C 1
ATOM 821 O O . ASP A 1 104 ? 3.490 -4.288 -25.683 1.00 97.88 104 ASP A O 1
ATOM 825 N N . PHE A 1 105 ? 1.802 -4.132 -24.232 1.00 98.44 105 PHE A N 1
ATOM 826 C CA . PHE A 1 105 ? 1.048 -3.087 -24.937 1.00 98.44 105 PHE A CA 1
ATOM 827 C C . PHE A 1 105 ? 0.660 -3.378 -26.400 1.00 98.44 105 PHE A C 1
ATOM 829 O O . PHE A 1 105 ? 0.048 -2.512 -27.028 1.00 98.44 105 PHE A O 1
ATOM 836 N N . THR A 1 106 ? 0.861 -4.598 -26.918 1.00 97.88 106 THR A N 1
ATOM 837 C CA . THR A 1 106 ? 0.445 -5.003 -28.280 1.00 97.88 106 THR A CA 1
ATOM 838 C C . THR A 1 106 ? -1.064 -4.894 -28.510 1.00 97.88 106 THR A C 1
ATOM 840 O O . THR A 1 106 ? -1.509 -4.630 -29.625 1.00 97.88 106 THR A O 1
ATOM 843 N N . ASN A 1 107 ? -1.857 -5.024 -27.441 1.00 97.25 107 ASN A N 1
ATOM 844 C CA . ASN A 1 107 ? -3.309 -4.803 -27.429 1.00 97.25 107 ASN A CA 1
ATOM 845 C C . ASN A 1 107 ? -3.695 -3.395 -26.921 1.00 97.25 107 ASN A C 1
ATOM 847 O O . ASN A 1 107 ? -4.798 -3.176 -26.408 1.00 97.25 107 ASN A O 1
ATOM 851 N N . GLU A 1 108 ? -2.771 -2.440 -27.054 1.00 96.94 108 GLU A N 1
ATOM 852 C CA . GLU A 1 108 ? -2.897 -1.036 -26.662 1.00 96.94 108 GLU A CA 1
ATOM 853 C C . GLU A 1 108 ? -3.282 -0.859 -25.180 1.00 96.94 108 GLU A C 1
ATOM 855 O O . GLU A 1 108 ? -2.953 -1.676 -24.324 1.00 96.94 108 GLU A O 1
ATOM 860 N N . ILE A 1 109 ? -3.954 0.236 -24.824 1.00 95.56 109 ILE A N 1
ATOM 861 C CA . ILE A 1 109 ? -4.346 0.527 -23.435 1.00 95.56 109 ILE A CA 1
ATOM 862 C C . ILE A 1 109 ? -5.545 -0.319 -23.000 1.00 95.56 109 ILE A C 1
ATOM 864 O O . ILE A 1 109 ? -5.646 -0.699 -21.837 1.00 95.56 109 ILE A O 1
ATOM 868 N N . SER A 1 110 ? -6.457 -0.630 -23.924 1.00 95.19 110 SER A N 1
ATOM 869 C CA . SER A 1 110 ? -7.671 -1.397 -23.622 1.00 95.19 110 SER A CA 1
ATOM 870 C C . SER A 1 110 ? -7.400 -2.849 -23.241 1.00 95.19 110 SER A C 1
ATOM 872 O O . SER A 1 110 ? -8.253 -3.461 -22.607 1.00 95.19 110 SER A O 1
ATOM 874 N N . GLY A 1 111 ? -6.251 -3.404 -23.635 1.00 96.75 111 GLY A N 1
ATOM 875 C CA . GLY A 1 111 ? -5.863 -4.769 -23.291 1.00 96.75 111 GLY A CA 1
ATOM 876 C C . GLY A 1 111 ? -5.122 -4.911 -21.959 1.00 96.75 111 GLY A C 1
ATOM 877 O O . GLY A 1 111 ? -4.752 -6.033 -21.624 1.00 96.75 111 GLY A O 1
ATOM 878 N N . MET A 1 112 ? -4.878 -3.818 -21.218 1.00 97.56 112 MET A N 1
ATOM 879 C CA . MET A 1 112 ? -4.137 -3.888 -19.952 1.00 97.56 112 MET A CA 1
ATOM 880 C C . MET A 1 112 ? -4.809 -4.854 -18.955 1.00 97.56 112 MET A C 1
ATOM 882 O O . MET A 1 112 ? -6.042 -4.907 -18.901 1.00 97.56 112 MET A O 1
ATOM 886 N N . PRO A 1 113 ? -4.024 -5.585 -18.136 1.00 97.69 113 PRO A N 1
ATOM 887 C CA . PRO A 1 113 ? -4.565 -6.472 -17.112 1.00 97.69 113 PRO A CA 1
ATOM 888 C C . PRO A 1 113 ? -5.474 -5.750 -16.109 1.00 97.69 113 PRO A C 1
ATOM 890 O O . PRO A 1 113 ? -5.365 -4.544 -15.881 1.00 97.69 113 PRO A O 1
ATOM 893 N N . GLU A 1 114 ? -6.360 -6.503 -15.458 1.00 95.31 114 GLU A N 1
ATOM 894 C CA . GLU A 1 114 ? -7.254 -5.958 -14.434 1.00 95.31 114 GLU A CA 1
ATOM 895 C C . GLU A 1 114 ? -6.470 -5.294 -13.287 1.00 95.31 114 GLU A C 1
ATOM 897 O O . GLU A 1 114 ? -5.488 -5.834 -12.776 1.00 95.31 114 GLU A O 1
ATOM 902 N N . GLY A 1 115 ? -6.914 -4.103 -12.877 1.00 95.00 115 GLY A N 1
ATOM 903 C CA . GLY A 1 115 ? -6.269 -3.300 -11.834 1.00 95.00 115 GLY A CA 1
ATOM 904 C C . GLY A 1 115 ? -5.072 -2.473 -12.313 1.00 95.00 115 GLY A C 1
ATOM 905 O O . GLY A 1 115 ? -4.621 -1.595 -11.577 1.00 95.00 115 GLY A O 1
ATOM 906 N N . TRP A 1 116 ? -4.587 -2.680 -13.542 1.00 98.06 116 TRP A N 1
ATOM 907 C CA . TRP A 1 116 ? -3.559 -1.822 -14.124 1.00 98.06 116 TRP A CA 1
ATOM 908 C C . TRP A 1 116 ? -4.168 -0.507 -14.606 1.00 98.06 116 TRP A C 1
ATOM 910 O O . TRP A 1 116 ? -5.277 -0.456 -15.139 1.00 98.06 116 TRP A O 1
ATOM 920 N N . LEU A 1 117 ? -3.423 0.582 -14.431 1.00 97.44 117 LEU A N 1
ATOM 921 C CA . LEU A 1 117 ? -3.870 1.924 -14.787 1.00 97.44 117 LEU A CA 1
ATOM 922 C C . LEU A 1 117 ? -2.714 2.729 -15.361 1.00 97.44 117 LEU A C 1
ATOM 924 O O . LEU A 1 117 ? -1.647 2.807 -14.759 1.00 97.44 117 LEU A O 1
ATOM 928 N N . SER A 1 118 ? -2.946 3.426 -16.470 1.00 98.25 118 SER A N 1
ATOM 929 C CA . SER A 1 118 ? -2.021 4.448 -16.953 1.00 98.25 118 SER A CA 1
ATOM 930 C C . SER A 1 118 ? -2.666 5.825 -16.944 1.00 98.25 118 SER A C 1
ATOM 932 O O . SER A 1 118 ? -3.842 5.989 -17.259 1.00 98.25 118 SER A O 1
ATOM 934 N N . SER A 1 119 ? -1.866 6.842 -16.631 1.00 98.44 119 SER A N 1
ATOM 935 C CA . SER A 1 119 ? -2.276 8.241 -16.753 1.00 98.44 119 SER A CA 1
ATOM 936 C C . SER A 1 119 ? -2.200 8.765 -18.195 1.00 98.44 119 SER A C 1
ATOM 938 O O . SER A 1 119 ? -2.372 9.963 -18.426 1.00 98.44 119 SER A O 1
ATOM 940 N N . THR A 1 120 ? -1.807 7.935 -19.162 1.00 97.94 120 THR A N 1
ATOM 941 C CA . THR A 1 120 ? -1.709 8.313 -20.570 1.00 97.94 120 THR A CA 1
ATOM 942 C C . THR A 1 120 ? -2.137 7.166 -21.470 1.00 97.94 120 THR A C 1
ATOM 944 O O . THR A 1 120 ? -2.062 6.004 -21.097 1.00 97.94 120 THR A O 1
ATOM 947 N N . ASN A 1 121 ? -2.563 7.514 -22.677 1.00 97.19 121 ASN A N 1
ATOM 948 C CA . ASN A 1 121 ? -2.863 6.577 -23.749 1.00 97.19 121 ASN A CA 1
ATOM 949 C C . ASN A 1 121 ? -1.936 6.751 -24.959 1.00 97.19 121 ASN A C 1
ATOM 951 O O . ASN A 1 121 ? -2.227 6.252 -26.042 1.00 97.19 121 ASN A O 1
ATOM 955 N N . LEU A 1 122 ? -0.847 7.509 -24.800 1.00 98.38 122 LEU A N 1
ATOM 956 C CA . LEU A 1 122 ? 0.119 7.708 -25.868 1.00 98.38 122 LEU A CA 1
ATOM 957 C C . LEU A 1 122 ? 0.971 6.453 -26.026 1.00 98.38 122 LEU A C 1
ATOM 959 O O . LEU A 1 122 ? 1.512 5.936 -25.048 1.00 98.38 122 LEU A O 1
ATOM 963 N N . LEU A 1 123 ? 1.134 6.029 -27.275 1.00 98.38 123 LEU A N 1
ATOM 964 C CA . LEU A 1 123 ? 1.894 4.844 -27.645 1.00 98.38 123 LEU A CA 1
ATOM 965 C C . LEU A 1 123 ? 3.083 5.212 -28.549 1.00 98.38 123 LEU A C 1
ATOM 967 O O . LEU A 1 123 ? 3.060 6.222 -29.264 1.00 98.38 123 LEU A O 1
ATOM 971 N N . GLY A 1 124 ? 4.152 4.423 -28.470 1.00 96.81 124 GLY A N 1
ATOM 972 C CA . GLY A 1 124 ? 5.344 4.513 -29.309 1.00 96.81 124 GLY A CA 1
ATOM 973 C C . GLY A 1 124 ? 5.391 3.355 -30.298 1.00 96.81 124 GLY A C 1
ATOM 974 O O . GLY A 1 124 ? 5.575 2.218 -29.892 1.00 96.81 124 GLY A O 1
ATOM 975 N N . THR A 1 125 ? 5.238 3.639 -31.593 1.00 97.12 125 THR A N 1
ATOM 976 C CA . THR A 1 125 ? 5.127 2.593 -32.630 1.00 97.12 125 THR A CA 1
ATOM 977 C C . THR A 1 125 ? 6.363 2.457 -33.514 1.00 97.12 125 THR A C 1
ATOM 979 O O . THR A 1 125 ? 6.453 1.523 -34.303 1.00 97.12 125 THR A O 1
ATOM 982 N N . ASN A 1 126 ? 7.282 3.421 -33.438 1.00 95.69 126 ASN A N 1
ATOM 983 C CA . ASN A 1 126 ? 8.453 3.485 -34.305 1.00 95.69 126 ASN A CA 1
ATOM 984 C C . ASN A 1 126 ? 9.495 2.444 -33.891 1.00 95.69 126 ASN A C 1
ATOM 986 O O . ASN A 1 126 ? 9.773 2.291 -32.701 1.00 95.69 126 ASN A O 1
ATOM 990 N N . ASP A 1 127 ? 10.140 1.825 -34.875 1.00 94.56 127 ASP A N 1
ATOM 991 C CA . ASP A 1 127 ? 11.212 0.857 -34.657 1.00 94.56 127 ASP A CA 1
ATOM 992 C C . ASP A 1 127 ? 12.278 1.383 -33.681 1.00 94.56 127 ASP A C 1
ATOM 994 O O . ASP A 1 127 ? 12.781 2.510 -33.783 1.00 94.56 127 ASP A O 1
ATOM 998 N N . GLY A 1 128 ? 12.607 0.544 -32.699 1.00 93.12 128 GLY A N 1
ATOM 999 C CA . GLY A 1 128 ? 13.553 0.848 -31.627 1.00 93.12 128 GLY A CA 1
ATOM 1000 C C . GLY A 1 128 ? 12.984 1.683 -30.474 1.00 93.12 128 GLY A C 1
ATOM 1001 O O . GLY A 1 128 ? 13.725 1.988 -29.539 1.00 93.12 128 GLY A O 1
ATOM 1002 N N . PHE A 1 129 ? 11.713 2.089 -30.513 1.00 96.25 129 PHE A N 1
ATOM 1003 C CA . PHE A 1 129 ? 11.033 2.768 -29.397 1.00 96.25 129 PHE A CA 1
ATOM 1004 C C . PHE A 1 129 ? 10.104 1.856 -28.593 1.00 96.25 129 PHE A C 1
ATOM 1006 O O . PHE A 1 129 ? 9.459 2.340 -27.673 1.00 96.25 129 PHE A O 1
ATOM 1013 N N . TYR A 1 130 ? 10.107 0.567 -28.903 1.00 97.88 130 TYR A N 1
ATOM 1014 C CA . TYR A 1 130 ? 9.445 -0.501 -28.169 1.00 97.88 130 TYR A CA 1
ATOM 1015 C C . TYR A 1 130 ? 10.443 -1.635 -27.912 1.00 97.88 130 TYR A C 1
ATOM 1017 O O . TYR A 1 130 ? 11.541 -1.639 -28.485 1.00 97.88 130 TYR A O 1
ATOM 1025 N N . GLY A 1 131 ? 10.072 -2.546 -27.019 1.00 96.75 131 GLY A N 1
ATOM 1026 C CA . GLY A 1 131 ? 10.854 -3.716 -26.655 1.00 96.75 131 GLY A CA 1
ATOM 1027 C C . GLY A 1 131 ? 10.756 -4.806 -27.722 1.00 96.75 131 GLY A C 1
ATOM 1028 O O . GLY A 1 131 ? 11.293 -4.657 -28.823 1.00 96.75 131 GLY A O 1
ATOM 1029 N N . VAL A 1 132 ? 10.097 -5.920 -27.410 1.00 96.56 132 VAL A N 1
ATOM 1030 C CA . VAL A 1 132 ? 9.960 -7.057 -28.335 1.00 96.56 132 VAL A CA 1
ATOM 1031 C C . VAL A 1 132 ? 9.001 -6.751 -29.488 1.00 96.56 132 VAL A C 1
ATOM 1033 O O . VAL A 1 132 ? 9.329 -7.036 -30.644 1.00 96.56 132 VAL A O 1
ATOM 1036 N N . ALA A 1 133 ? 7.833 -6.178 -29.201 1.00 97.25 133 ALA A N 1
ATOM 1037 C CA . ALA A 1 133 ? 6.786 -5.925 -30.186 1.00 97.25 133 ALA A CA 1
ATOM 1038 C C . ALA A 1 133 ? 6.206 -4.514 -30.040 1.00 97.25 133 ALA A C 1
ATOM 1040 O O . ALA A 1 133 ? 6.191 -3.940 -28.963 1.00 97.25 133 ALA A O 1
ATOM 1041 N N . SER A 1 134 ? 5.752 -3.944 -31.156 1.00 97.25 134 SER A N 1
ATOM 1042 C CA . SER A 1 134 ? 5.103 -2.632 -31.167 1.00 97.25 134 SER A CA 1
ATOM 1043 C C . SER A 1 134 ? 3.650 -2.749 -30.693 1.00 97.25 134 SER A C 1
ATOM 1045 O O . SER A 1 134 ? 2.984 -3.712 -31.090 1.00 97.25 134 SER A O 1
ATOM 1047 N N . PRO A 1 135 ? 3.108 -1.750 -29.975 1.00 98.25 135 PRO A N 1
ATOM 1048 C CA . PRO A 1 135 ? 3.750 -0.511 -29.527 1.00 98.25 135 PRO A CA 1
ATOM 1049 C C . PRO A 1 135 ? 4.160 -0.522 -28.046 1.00 98.25 135 PRO A C 1
ATOM 1051 O O . PRO A 1 135 ? 3.656 -1.324 -27.284 1.00 98.25 135 PRO A O 1
ATOM 1054 N N . SER A 1 136 ? 4.947 0.467 -27.609 1.00 98.50 136 SER A N 1
ATOM 1055 C CA . SER A 1 136 ? 5.228 0.717 -26.183 1.00 98.50 136 SER A CA 1
ATOM 1056 C C . SER A 1 136 ? 4.319 1.798 -25.581 1.00 98.50 136 SER A C 1
ATOM 1058 O O . SER A 1 136 ? 3.818 2.670 -26.297 1.00 98.50 136 SER A O 1
ATOM 1060 N N . LEU A 1 137 ? 4.218 1.876 -24.252 1.00 98.75 137 LEU A N 1
ATOM 1061 C CA . LEU A 1 137 ? 3.621 3.023 -23.554 1.00 98.75 137 LEU A CA 1
ATOM 1062 C C . LEU A 1 137 ? 4.564 4.235 -23.575 1.00 98.75 137 LEU A C 1
ATOM 1064 O O . LEU A 1 137 ? 5.779 4.090 -23.434 1.00 98.75 137 LEU A O 1
ATOM 1068 N N . ARG A 1 138 ? 4.027 5.452 -23.734 1.00 98.38 138 ARG A N 1
ATOM 1069 C CA . ARG A 1 138 ? 4.828 6.672 -23.926 1.00 98.38 138 ARG A CA 1
ATOM 1070 C C . ARG A 1 138 ? 4.483 7.785 -22.935 1.00 98.38 138 ARG A C 1
ATOM 1072 O O . ARG A 1 138 ? 3.446 8.436 -23.040 1.00 98.38 138 ARG A O 1
ATOM 1079 N N . PHE A 1 139 ? 5.429 8.132 -22.067 1.00 98.62 139 PHE A N 1
ATOM 1080 C CA . PHE A 1 139 ? 5.355 9.295 -21.184 1.00 98.62 139 PHE A CA 1
ATOM 1081 C C . PHE A 1 139 ? 6.031 10.529 -21.795 1.00 98.62 139 PHE A C 1
ATOM 1083 O O . PHE A 1 139 ? 7.188 10.508 -22.209 1.00 98.62 139 PHE A O 1
ATOM 1090 N N . THR A 1 140 ? 5.312 11.647 -21.822 1.00 97.50 140 THR A N 1
ATOM 1091 C CA . THR A 1 140 ? 5.754 12.944 -22.367 1.00 97.50 140 THR A CA 1
ATOM 1092 C C . THR A 1 140 ? 5.652 14.088 -21.360 1.00 97.50 140 THR A C 1
ATOM 1094 O O . THR A 1 140 ? 6.258 15.143 -21.566 1.00 97.50 140 THR A O 1
ATOM 1097 N N . GLN A 1 141 ? 4.910 13.894 -20.267 1.00 97.88 141 GLN A N 1
ATOM 1098 C CA . GLN A 1 141 ? 4.643 14.911 -19.254 1.00 97.88 141 GLN A CA 1
ATOM 1099 C C . GLN A 1 141 ? 5.142 14.467 -17.878 1.00 97.88 141 GLN A C 1
ATOM 1101 O O . GLN A 1 141 ? 5.326 13.282 -17.605 1.00 97.88 141 GLN A O 1
ATOM 1106 N N . LYS 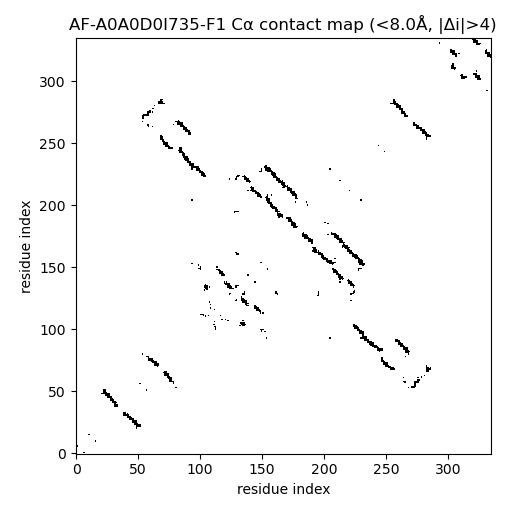A 1 142 ? 5.384 15.452 -17.008 1.00 97.69 142 LYS A N 1
ATOM 1107 C CA . LYS A 1 142 ? 5.770 15.204 -15.618 1.00 97.69 142 LYS A CA 1
ATOM 1108 C C . LYS A 1 142 ? 4.632 14.494 -14.883 1.00 97.69 142 LYS A C 1
ATOM 1110 O O . LYS A 1 142 ? 3.472 14.828 -15.099 1.00 97.69 142 LYS A O 1
ATOM 1115 N N . SER A 1 143 ? 4.990 13.565 -14.000 1.00 97.25 143 SER A N 1
ATOM 1116 C CA . SER A 1 143 ? 4.064 12.801 -13.159 1.00 97.25 143 SER A CA 1
ATOM 1117 C C . SER A 1 143 ? 3.119 11.881 -13.932 1.00 97.25 143 SER A C 1
ATOM 1119 O O . SER A 1 143 ? 2.166 11.384 -13.343 1.00 97.25 143 SER A O 1
ATOM 1121 N N . GLN A 1 144 ? 3.380 11.613 -15.218 1.00 98.69 144 GLN A N 1
ATOM 1122 C CA . GLN A 1 144 ? 2.712 10.505 -15.895 1.00 98.69 144 GLN A CA 1
ATOM 1123 C C . GLN A 1 144 ? 3.188 9.175 -15.322 1.00 98.69 144 GLN A C 1
ATOM 1125 O O . GLN A 1 144 ? 4.351 9.058 -14.929 1.00 98.69 144 GLN A O 1
ATOM 1130 N N . TYR A 1 145 ? 2.287 8.203 -15.250 1.00 98.69 145 TYR A N 1
ATOM 1131 C CA . TYR A 1 145 ? 2.545 6.957 -14.553 1.00 98.69 145 TYR A CA 1
ATOM 1132 C C . TYR A 1 145 ? 1.868 5.738 -15.181 1.00 98.69 145 TYR A C 1
ATOM 1134 O O . TYR A 1 145 ? 0.921 5.844 -15.968 1.00 98.69 145 TYR A O 1
ATOM 1142 N N . LEU A 1 146 ? 2.365 4.577 -14.761 1.00 98.81 146 LEU A N 1
ATOM 1143 C CA . LEU A 1 146 ? 1.765 3.258 -14.913 1.00 98.81 146 LEU A CA 1
ATOM 1144 C C . LEU A 1 146 ? 1.680 2.621 -13.521 1.00 98.81 146 LEU A C 1
ATOM 1146 O O . LEU A 1 146 ? 2.700 2.506 -12.846 1.00 98.81 146 LEU A O 1
ATOM 1150 N N . VAL A 1 147 ? 0.478 2.238 -13.100 1.00 98.50 147 VAL A N 1
ATOM 1151 C CA . VAL A 1 147 ? 0.211 1.423 -11.911 1.00 98.50 147 VAL A CA 1
ATOM 1152 C C . VAL A 1 147 ? -0.028 -0.008 -12.367 1.00 98.50 147 VAL A C 1
ATOM 1154 O O . VAL A 1 147 ? -0.778 -0.237 -13.316 1.00 98.50 147 VAL A O 1
ATOM 1157 N N . MET A 1 148 ? 0.607 -0.950 -11.682 1.00 98.38 148 MET A N 1
ATOM 1158 C CA . MET A 1 148 ? 0.535 -2.380 -11.955 1.00 98.38 148 MET A CA 1
ATOM 1159 C C . MET A 1 148 ? 0.167 -3.115 -10.676 1.00 98.38 148 MET A C 1
ATOM 1161 O O . MET A 1 148 ? 0.697 -2.817 -9.604 1.00 98.38 148 MET A O 1
ATOM 1165 N N . THR A 1 149 ? -0.697 -4.107 -10.821 1.00 97.38 149 THR A N 1
ATOM 1166 C CA . THR A 1 149 ? -1.126 -5.027 -9.768 1.00 97.38 149 THR A CA 1
ATOM 1167 C C . THR A 1 149 ? -0.797 -6.458 -10.184 1.00 97.38 149 THR A C 1
ATOM 1169 O O . THR A 1 149 ? -0.598 -6.750 -11.366 1.00 97.38 149 THR A O 1
ATOM 1172 N N . ASN A 1 150 ? -0.739 -7.374 -9.222 1.00 96.12 150 ASN A N 1
ATOM 1173 C CA . ASN A 1 150 ? -0.553 -8.794 -9.503 1.00 96.12 150 ASN A CA 1
ATOM 1174 C C . ASN A 1 150 ? -1.663 -9.580 -8.810 1.00 96.12 150 ASN A C 1
ATOM 1176 O O . ASN A 1 150 ? -1.621 -9.803 -7.602 1.00 96.12 150 ASN A O 1
ATOM 1180 N N . SER A 1 151 ? -2.706 -9.936 -9.560 1.00 91.81 151 SER A N 1
ATOM 1181 C CA . SER A 1 151 ? -3.881 -10.571 -8.966 1.00 91.81 151 SER A CA 1
ATOM 1182 C C . SER A 1 151 ? -3.490 -11.869 -8.259 1.00 91.81 151 SER A C 1
ATOM 1184 O O . SER A 1 151 ? -2.858 -12.752 -8.837 1.00 91.81 151 SER A O 1
ATOM 1186 N N . GLY A 1 152 ? -3.840 -11.963 -6.977 1.00 88.62 152 GLY A N 1
ATOM 1187 C CA . GLY A 1 152 ? -3.546 -13.130 -6.155 1.00 88.62 152 GLY A CA 1
ATOM 1188 C C . GLY A 1 152 ? -2.119 -13.217 -5.611 1.00 88.62 152 GLY A C 1
ATOM 1189 O O . GLY A 1 152 ? -1.804 -14.249 -5.031 1.00 88.62 152 GLY A O 1
ATOM 1190 N N . ALA A 1 153 ? -1.262 -12.199 -5.744 1.00 93.31 153 ALA A N 1
ATOM 1191 C CA . ALA A 1 153 ? 0.064 -12.194 -5.118 1.00 93.31 153 ALA A CA 1
ATOM 1192 C C . ALA A 1 153 ? 0.575 -10.788 -4.782 1.00 93.31 153 ALA A C 1
ATOM 1194 O O . ALA A 1 153 ? 0.358 -9.833 -5.520 1.00 93.31 153 ALA A O 1
ATOM 1195 N N . ASN A 1 154 ? 1.360 -10.679 -3.712 1.00 93.56 154 ASN A N 1
ATOM 1196 C CA . ASN A 1 154 ? 2.105 -9.459 -3.427 1.00 93.56 154 ASN A CA 1
ATOM 1197 C C . ASN A 1 154 ? 3.340 -9.404 -4.325 1.00 93.56 154 ASN A C 1
ATOM 1199 O O . ASN A 1 154 ? 4.143 -10.339 -4.347 1.00 93.56 154 ASN A O 1
ATOM 1203 N N . ILE A 1 155 ? 3.487 -8.297 -5.045 1.00 96.00 155 ILE A N 1
ATOM 1204 C CA . ILE A 1 155 ? 4.604 -7.994 -5.931 1.00 96.00 155 ILE A CA 1
ATOM 1205 C C . ILE A 1 155 ? 5.871 -7.858 -5.096 1.00 96.00 155 ILE A C 1
ATOM 1207 O O . ILE A 1 155 ? 5.925 -7.049 -4.174 1.00 96.00 155 ILE A O 1
ATOM 1211 N N . THR A 1 156 ? 6.896 -8.626 -5.452 1.00 94.81 156 THR A N 1
ATOM 1212 C CA . THR A 1 156 ? 8.249 -8.521 -4.883 1.00 94.81 156 THR A CA 1
ATOM 1213 C C . THR A 1 156 ? 9.289 -8.170 -5.936 1.00 94.81 156 THR A C 1
ATOM 1215 O O . THR A 1 156 ? 10.435 -7.888 -5.600 1.00 94.81 156 THR A O 1
ATOM 1218 N N . ASN A 1 157 ? 8.914 -8.214 -7.215 1.00 97.69 157 ASN A N 1
ATOM 1219 C CA . ASN A 1 157 ? 9.805 -7.921 -8.320 1.00 97.69 157 ASN A CA 1
ATOM 1220 C C . ASN A 1 157 ? 9.050 -7.259 -9.475 1.00 97.69 157 ASN A C 1
ATOM 1222 O O . ASN A 1 157 ? 7.927 -7.645 -9.807 1.00 97.69 157 ASN A O 1
ATOM 1226 N N . VAL A 1 158 ? 9.697 -6.281 -10.100 1.00 98.56 158 VAL A N 1
ATOM 1227 C CA . VAL A 1 158 ? 9.174 -5.517 -11.231 1.00 98.56 158 VAL A CA 1
ATOM 1228 C C . VAL A 1 158 ? 10.235 -5.517 -12.315 1.00 98.56 158 VAL A C 1
ATOM 1230 O O . VAL A 1 158 ? 11.367 -5.089 -12.090 1.00 98.56 158 VAL A O 1
ATOM 1233 N N . LYS A 1 159 ? 9.865 -5.980 -13.500 1.00 98.69 159 LYS A N 1
ATOM 1234 C CA . LYS A 1 159 ? 10.729 -6.027 -14.669 1.00 98.69 159 LYS A CA 1
ATOM 1235 C C . LYS A 1 159 ? 10.058 -5.290 -15.815 1.00 98.69 159 LYS A C 1
ATOM 1237 O O . LYS A 1 159 ? 8.854 -5.394 -15.994 1.00 98.69 159 LYS A O 1
ATOM 1242 N N . PHE A 1 160 ? 10.819 -4.515 -16.567 1.00 98.75 160 PHE A N 1
ATOM 1243 C CA . PHE A 1 160 ? 10.292 -3.785 -17.717 1.00 98.75 160 PHE A CA 1
ATOM 1244 C C . PHE A 1 160 ? 11.421 -3.394 -18.651 1.00 98.75 160 PHE A C 1
ATOM 1246 O O . PHE A 1 160 ? 12.555 -3.168 -18.223 1.00 98.75 160 PHE A O 1
ATOM 1253 N N . TRP A 1 161 ? 11.107 -3.269 -19.929 1.00 98.62 161 TRP A N 1
ATOM 1254 C CA . TRP A 1 161 ? 11.941 -2.551 -20.871 1.00 98.62 161 TRP A CA 1
ATOM 1255 C C . TRP A 1 161 ? 11.654 -1.050 -20.780 1.00 98.62 161 TRP A C 1
ATOM 1257 O O . TRP A 1 161 ? 10.508 -0.623 -20.618 1.00 98.62 161 TRP A O 1
ATOM 1267 N N . MET A 1 162 ? 12.687 -0.217 -20.900 1.00 98.06 162 MET A N 1
ATOM 1268 C CA . MET A 1 162 ? 12.490 1.212 -21.100 1.00 98.06 162 MET A CA 1
ATOM 1269 C C . MET A 1 162 ? 13.527 1.858 -22.006 1.00 98.06 162 MET A C 1
ATOM 1271 O O . MET A 1 162 ? 14.675 1.426 -22.104 1.00 98.06 162 MET A O 1
ATOM 1275 N N . ARG A 1 163 ? 13.137 2.987 -22.600 1.00 97.75 163 ARG A N 1
ATOM 1276 C CA . ARG A 1 163 ? 14.029 3.876 -23.346 1.00 97.75 163 ARG A CA 1
ATOM 1277 C C . ARG A 1 163 ? 13.685 5.331 -23.079 1.00 97.75 163 ARG A C 1
ATOM 1279 O O . ARG A 1 163 ? 12.546 5.747 -23.265 1.00 97.75 163 ARG A O 1
ATOM 1286 N N . ALA A 1 164 ? 14.681 6.145 -22.740 1.00 97.12 164 ALA A N 1
ATOM 1287 C CA . ALA A 1 164 ? 14.518 7.594 -22.686 1.00 97.12 164 ALA A CA 1
ATOM 1288 C C . ALA A 1 164 ? 15.100 8.264 -23.941 1.00 97.12 164 ALA A C 1
ATOM 1290 O O . ALA A 1 164 ? 16.243 8.031 -24.336 1.00 97.12 164 ALA A O 1
ATOM 1291 N N . GLN A 1 165 ? 14.319 9.148 -24.556 1.00 96.44 165 GLN A N 1
ATOM 1292 C CA . GLN A 1 165 ? 14.727 9.968 -25.691 1.00 96.44 165 GLN A CA 1
ATOM 1293 C C . GLN A 1 165 ? 14.961 11.403 -25.221 1.00 96.44 165 GLN A C 1
ATOM 1295 O O . GLN A 1 165 ? 14.015 12.083 -24.823 1.00 96.44 165 GLN A O 1
ATOM 1300 N N . GLN A 1 166 ? 16.215 11.863 -25.289 1.00 95.44 166 GLN A N 1
ATOM 1301 C CA . GLN A 1 166 ? 16.621 13.229 -24.928 1.00 95.44 166 GLN A CA 1
ATOM 1302 C C . GLN A 1 166 ? 16.051 13.710 -23.570 1.00 95.44 166 GLN A C 1
ATOM 1304 O O . GLN A 1 166 ? 15.459 14.798 -23.498 1.00 95.44 166 GLN A O 1
ATOM 1309 N N . PRO A 1 167 ? 16.187 12.919 -22.481 1.00 95.75 167 PRO A N 1
ATOM 1310 C CA . PRO A 1 167 ? 15.705 13.330 -21.172 1.00 95.75 167 PRO A CA 1
ATOM 1311 C C . PRO A 1 167 ? 16.412 14.607 -20.720 1.00 95.75 167 PRO A C 1
ATOM 1313 O O . PRO A 1 167 ? 17.633 14.739 -20.814 1.00 95.75 167 PRO A O 1
ATOM 1316 N N . GLY A 1 168 ? 15.633 15.551 -20.194 1.00 95.75 168 GLY A N 1
ATOM 1317 C CA . GLY A 1 168 ? 16.183 16.722 -19.525 1.00 95.75 168 GLY A CA 1
ATOM 1318 C C . GLY A 1 168 ? 17.076 16.298 -18.359 1.00 95.75 168 GLY A C 1
ATOM 1319 O O . GLY A 1 168 ? 16.735 15.358 -17.636 1.00 95.75 168 GLY A O 1
ATOM 1320 N N . LYS A 1 169 ? 18.203 16.990 -18.158 1.00 95.12 169 LYS A N 1
ATOM 1321 C CA . LYS A 1 169 ? 19.181 16.662 -17.108 1.00 95.12 169 LYS A CA 1
ATOM 1322 C C . LYS A 1 169 ? 18.497 16.495 -15.743 1.00 95.12 169 LYS A C 1
ATOM 1324 O O . LYS A 1 169 ? 17.777 17.385 -15.294 1.00 95.12 169 LYS A O 1
ATOM 1329 N N . GLY A 1 170 ? 18.744 15.359 -15.089 1.00 94.12 170 GLY A N 1
ATOM 1330 C CA . GLY A 1 170 ? 18.172 15.026 -13.780 1.00 94.12 170 GLY A CA 1
ATOM 1331 C C . GLY A 1 170 ? 16.732 14.501 -13.815 1.00 94.12 170 GLY A C 1
ATOM 1332 O O . GLY A 1 170 ? 16.101 14.429 -12.760 1.00 94.12 170 GLY A O 1
ATOM 1333 N N . SER A 1 171 ? 16.195 14.173 -14.995 1.00 97.12 171 SER A N 1
ATOM 1334 C CA . SER A 1 171 ? 14.935 13.428 -15.090 1.00 97.12 171 SER A CA 1
ATOM 1335 C C . SER A 1 171 ? 15.129 11.993 -14.607 1.00 97.12 171 SER A C 1
ATOM 1337 O O . SER A 1 171 ? 16.185 11.399 -14.837 1.00 97.12 171 SER A O 1
ATOM 1339 N N . LYS A 1 172 ? 14.104 11.449 -13.952 1.00 97.94 172 LYS A N 1
ATOM 1340 C CA . LYS A 1 172 ? 14.129 10.105 -13.370 1.00 97.94 172 LYS A CA 1
ATOM 1341 C C . LYS A 1 172 ? 12.857 9.337 -13.704 1.00 97.94 172 LYS A C 1
ATOM 1343 O O . LYS A 1 172 ? 11.811 9.955 -13.918 1.00 97.94 172 LYS A O 1
ATOM 1348 N N . LEU A 1 173 ? 12.951 8.013 -13.716 1.00 98.44 173 LEU A N 1
ATOM 1349 C CA . LEU A 1 173 ? 11.803 7.145 -13.491 1.00 98.44 173 LEU A CA 1
ATOM 1350 C C . LEU A 1 173 ? 11.809 6.740 -12.017 1.00 98.44 173 LEU A C 1
ATOM 1352 O O . LEU A 1 173 ? 12.797 6.202 -11.530 1.00 98.44 173 LEU A O 1
ATOM 1356 N N . GLU A 1 174 ? 10.733 7.041 -11.308 1.00 98.62 174 GLU A N 1
ATOM 1357 C CA . GLU A 1 174 ? 10.562 6.719 -9.893 1.00 98.62 174 GLU A CA 1
ATOM 1358 C C . GLU A 1 174 ? 9.678 5.477 -9.769 1.00 98.62 174 GLU A C 1
ATOM 1360 O O . GLU A 1 174 ? 8.624 5.401 -10.404 1.00 98.62 174 GLU A O 1
ATOM 1365 N N . VAL A 1 175 ? 10.107 4.516 -8.954 1.00 98.62 175 VAL A N 1
ATOM 1366 C CA . VAL A 1 175 ? 9.371 3.287 -8.651 1.00 98.62 175 VAL A CA 1
ATOM 1367 C C . VAL A 1 175 ? 8.790 3.426 -7.257 1.00 98.62 175 VAL A C 1
ATOM 1369 O O . VAL A 1 175 ? 9.525 3.522 -6.274 1.00 98.62 175 VAL A O 1
ATOM 1372 N N . TYR A 1 176 ? 7.468 3.449 -7.166 1.00 98.44 176 TYR A N 1
ATOM 1373 C CA . TYR A 1 176 ? 6.746 3.511 -5.903 1.00 98.44 176 TYR A CA 1
ATOM 1374 C C . TYR A 1 176 ? 6.058 2.183 -5.608 1.00 98.44 176 TYR A C 1
ATOM 1376 O O . TYR A 1 176 ? 5.564 1.527 -6.522 1.00 98.44 176 TYR A O 1
ATOM 1384 N N . ILE A 1 177 ? 5.962 1.847 -4.327 1.00 96.75 177 ILE A N 1
ATOM 1385 C CA . ILE A 1 177 ? 5.130 0.759 -3.809 1.00 96.75 177 ILE A CA 1
ATOM 1386 C C . ILE A 1 177 ? 3.972 1.334 -2.996 1.00 96.75 177 ILE A C 1
ATOM 1388 O O . ILE A 1 177 ? 4.117 2.381 -2.355 1.00 96.75 177 ILE A O 1
ATOM 1392 N N . GLU A 1 178 ? 2.829 0.662 -3.030 1.00 93.25 178 GLU A N 1
ATOM 1393 C CA . GLU A 1 178 ? 1.688 0.979 -2.172 1.00 93.25 178 GLU A CA 1
ATOM 1394 C C . GLU A 1 178 ? 1.988 0.563 -0.722 1.00 93.25 178 GLU A C 1
ATOM 1396 O O . GLU A 1 178 ? 2.507 -0.531 -0.476 1.00 93.25 178 GLU A O 1
ATOM 1401 N N . ASN A 1 179 ? 1.694 1.448 0.234 1.00 78.69 179 ASN A N 1
ATOM 1402 C CA . ASN A 1 179 ? 1.898 1.244 1.669 1.00 78.69 179 ASN A CA 1
ATOM 1403 C C . ASN A 1 179 ? 0.649 1.690 2.450 1.00 78.69 179 ASN A C 1
ATOM 1405 O O . ASN A 1 179 ? 0.678 2.680 3.184 1.00 78.69 179 ASN A O 1
ATOM 1409 N N . GLY A 1 180 ? -0.468 0.990 2.243 1.00 73.25 180 GLY A N 1
ATOM 1410 C CA . GLY A 1 180 ? -1.772 1.406 2.764 1.00 73.25 180 GLY A CA 1
ATOM 1411 C C . GLY A 1 180 ? -2.330 2.570 1.947 1.00 73.25 180 GLY A C 1
ATOM 1412 O O . GLY A 1 180 ? -2.605 2.405 0.766 1.00 73.25 180 GLY A O 1
ATOM 1413 N N . GLU A 1 181 ? -2.477 3.749 2.554 1.00 68.31 181 GLU A N 1
ATOM 1414 C CA . GLU A 1 181 ? -3.071 4.923 1.887 1.00 68.31 181 GLU A CA 1
ATOM 1415 C C . GLU A 1 181 ? -2.063 5.777 1.093 1.00 68.31 181 GLU A C 1
ATOM 1417 O O . GLU A 1 181 ? -2.456 6.665 0.334 1.00 68.31 181 GLU A O 1
ATOM 1422 N N . GLU A 1 182 ? -0.759 5.523 1.239 1.00 85.94 182 GLU A N 1
ATOM 1423 C CA . GLU A 1 182 ? 0.296 6.334 0.624 1.00 85.94 182 GLU A CA 1
ATOM 1424 C C . GLU A 1 182 ? 1.212 5.530 -0.312 1.00 85.94 182 GLU A C 1
ATOM 1426 O O . GLU A 1 182 ? 1.404 4.321 -0.177 1.00 85.94 182 GLU A O 1
ATOM 1431 N N . TRP A 1 183 ? 1.838 6.239 -1.259 1.00 94.44 183 TRP A N 1
ATOM 1432 C CA . TRP A 1 183 ? 2.877 5.699 -2.137 1.00 94.44 183 TRP A CA 1
ATOM 1433 C C . TRP A 1 183 ? 4.264 5.974 -1.555 1.00 94.44 183 TRP A C 1
ATOM 1435 O O . TRP A 1 183 ? 4.668 7.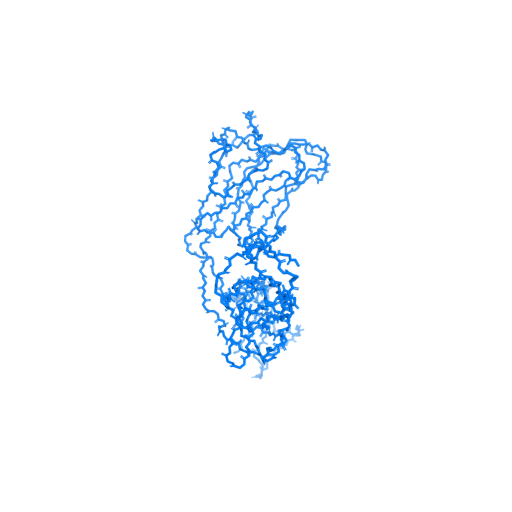131 -1.424 1.00 94.44 183 TRP A O 1
ATOM 1445 N N . LYS A 1 184 ? 5.036 4.920 -1.289 1.00 94.50 184 LYS A N 1
ATOM 1446 C CA . LYS A 1 184 ? 6.420 5.015 -0.806 1.00 94.50 184 LYS A CA 1
ATOM 1447 C C . LYS A 1 184 ? 7.399 4.822 -1.962 1.00 94.50 184 LYS A C 1
ATOM 1449 O O . LYS A 1 184 ? 7.259 3.876 -2.731 1.00 94.50 184 LYS A O 1
ATOM 1454 N N . LEU A 1 185 ? 8.399 5.699 -2.085 1.00 96.25 185 LEU A N 1
ATOM 1455 C CA . LEU A 1 185 ? 9.472 5.534 -3.073 1.00 96.25 185 LEU A CA 1
ATOM 1456 C C . LEU A 1 185 ? 10.312 4.300 -2.707 1.00 96.25 185 LEU A C 1
ATOM 1458 O O . LEU A 1 185 ? 10.853 4.234 -1.602 1.00 96.25 185 LEU A O 1
ATOM 1462 N N . ALA A 1 186 ? 10.397 3.341 -3.624 1.00 95.25 186 ALA A N 1
ATOM 1463 C CA . ALA A 1 186 ? 11.183 2.120 -3.481 1.00 95.25 186 ALA A CA 1
ATOM 1464 C C . ALA A 1 186 ? 12.511 2.200 -4.242 1.00 95.25 186 ALA A C 1
ATOM 1466 O O . ALA A 1 186 ? 13.531 1.773 -3.709 1.00 95.25 186 ALA A O 1
ATOM 1467 N N . ASP A 1 187 ? 12.508 2.782 -5.444 1.00 97.62 187 ASP A N 1
ATOM 1468 C CA . ASP A 1 187 ? 13.713 2.957 -6.259 1.00 97.62 187 ASP A CA 1
ATOM 1469 C C . ASP A 1 187 ? 13.587 4.169 -7.201 1.00 97.62 187 ASP A C 1
ATOM 1471 O O . ASP A 1 187 ? 12.493 4.684 -7.449 1.00 97.62 187 ASP A O 1
ATOM 1475 N N . GLU A 1 188 ? 14.707 4.632 -7.746 1.00 97.56 188 GLU A N 1
ATOM 1476 C CA . GLU A 1 188 ? 14.760 5.671 -8.768 1.00 97.56 188 GLU A CA 1
ATOM 1477 C C . GLU A 1 188 ? 15.850 5.402 -9.811 1.00 97.56 188 GLU A C 1
ATOM 1479 O O . GLU A 1 188 ? 17.027 5.221 -9.508 1.00 97.56 188 GLU A O 1
ATOM 1484 N N . ILE A 1 189 ? 15.476 5.484 -11.086 1.00 97.25 189 ILE A N 1
ATOM 1485 C CA . ILE A 1 189 ? 16.405 5.338 -12.203 1.00 97.25 189 ILE A CA 1
ATOM 1486 C C . ILE A 1 189 ? 16.662 6.706 -12.823 1.00 97.25 189 ILE A C 1
ATOM 1488 O O . ILE A 1 189 ? 15.746 7.380 -13.302 1.00 97.25 189 ILE A O 1
ATOM 1492 N N . THR A 1 190 ? 17.928 7.120 -12.855 1.00 96.12 190 THR A N 1
ATOM 1493 C CA . THR A 1 190 ? 18.330 8.332 -13.578 1.00 96.12 190 THR A CA 1
ATOM 1494 C C . THR A 1 190 ? 18.285 8.080 -15.079 1.00 96.12 190 THR A C 1
ATOM 1496 O O . THR A 1 190 ? 18.924 7.158 -15.576 1.00 96.12 190 THR A O 1
ATOM 1499 N N . LEU A 1 191 ? 17.564 8.926 -15.816 1.00 96.06 191 LEU A N 1
ATOM 1500 C CA . LEU A 1 191 ? 17.382 8.734 -17.251 1.00 96.06 191 LEU A CA 1
ATOM 1501 C C . LEU A 1 191 ? 18.540 9.327 -18.053 1.00 96.06 191 LEU A C 1
ATOM 1503 O O . LEU A 1 191 ? 18.873 10.510 -17.926 1.00 96.06 191 LEU A O 1
ATOM 1507 N N . THR A 1 192 ? 19.085 8.520 -18.956 1.00 93.00 192 THR A N 1
ATOM 1508 C CA . THR A 1 192 ? 20.076 8.912 -19.963 1.00 93.00 192 THR A CA 1
ATOM 1509 C C . THR A 1 192 ? 19.529 8.627 -21.362 1.00 93.00 192 THR A C 1
ATOM 1511 O O . THR A 1 192 ? 18.618 7.822 -21.537 1.00 93.00 192 THR A O 1
ATOM 1514 N N . SER A 1 193 ? 20.034 9.331 -22.382 1.00 91.25 193 SER A N 1
ATOM 1515 C CA . SER A 1 193 ? 19.697 8.960 -23.764 1.00 91.25 193 SER A CA 1
ATOM 1516 C C . SER A 1 193 ? 20.397 7.651 -24.103 1.00 91.25 193 SER A C 1
ATOM 1518 O O . SER A 1 193 ? 21.610 7.559 -23.925 1.00 91.25 193 SER A O 1
ATOM 1520 N N . GLY A 1 194 ? 19.663 6.682 -24.638 1.00 84.19 194 GLY A N 1
ATOM 1521 C CA . GLY A 1 194 ? 20.230 5.382 -24.969 1.00 84.19 194 GLY A CA 1
ATOM 1522 C C . GLY A 1 194 ? 19.365 4.567 -25.918 1.00 84.19 194 GLY A C 1
ATOM 1523 O O . GLY A 1 194 ? 18.267 4.975 -26.322 1.00 84.19 194 GLY A O 1
ATOM 1524 N N . ASN A 1 195 ? 19.897 3.408 -26.284 1.00 78.81 195 ASN A N 1
ATOM 1525 C CA . ASN A 1 195 ? 19.095 2.316 -26.820 1.00 78.81 195 ASN A CA 1
ATOM 1526 C C . ASN A 1 195 ? 18.356 1.683 -25.634 1.00 78.81 195 ASN A C 1
ATOM 1528 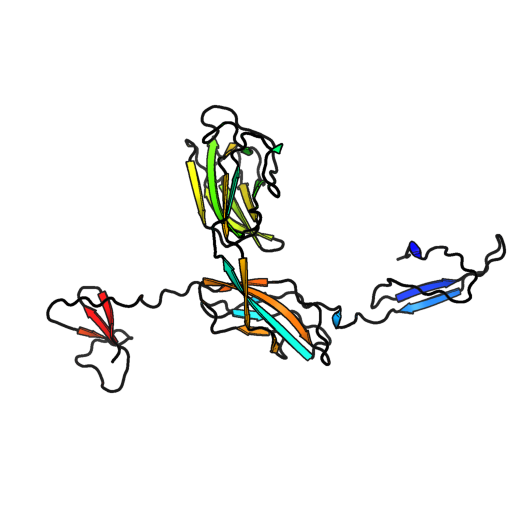O O . ASN A 1 195 ? 18.864 1.739 -24.520 1.00 78.81 195 ASN A O 1
ATOM 1532 N N . GLY A 1 196 ? 17.133 1.196 -25.836 1.00 92.44 196 GLY A N 1
ATOM 1533 C CA . GLY A 1 196 ? 16.332 0.724 -24.709 1.00 92.44 196 GLY A CA 1
ATOM 1534 C C . GLY A 1 196 ? 16.931 -0.494 -24.009 1.00 92.44 196 GLY A C 1
ATOM 1535 O O . GLY A 1 196 ? 17.612 -1.308 -24.633 1.00 92.44 196 GLY A O 1
ATOM 1536 N N . GLU A 1 197 ? 16.667 -0.595 -22.713 1.00 96.06 197 GLU A N 1
ATOM 1537 C CA . GLU A 1 197 ? 17.263 -1.563 -21.793 1.00 96.06 197 GLU A CA 1
ATOM 1538 C C . GLU A 1 197 ? 16.189 -2.184 -20.898 1.00 96.06 197 GLU A C 1
ATOM 1540 O O . GLU A 1 197 ? 15.161 -1.565 -20.625 1.00 96.06 197 GLU A O 1
ATOM 1545 N N . VAL A 1 198 ? 16.450 -3.398 -20.409 1.00 97.62 198 VAL A N 1
ATOM 1546 C CA . VAL A 1 198 ? 15.581 -4.084 -19.447 1.00 97.62 198 VAL A CA 1
ATOM 1547 C C . VAL A 1 198 ? 16.067 -3.818 -18.029 1.00 97.62 198 VAL A C 1
ATOM 1549 O O . VAL A 1 198 ? 17.234 -4.042 -17.709 1.00 97.62 198 VAL A O 1
ATOM 1552 N N . TYR A 1 199 ? 15.143 -3.399 -17.175 1.00 97.75 199 TYR A N 1
ATOM 1553 C CA . TYR A 1 199 ? 15.336 -3.183 -15.749 1.00 97.75 199 TYR A CA 1
ATOM 1554 C C . TYR A 1 199 ? 14.648 -4.302 -14.980 1.00 97.75 199 TYR A C 1
ATOM 1556 O O . TYR A 1 199 ? 13.602 -4.794 -15.399 1.00 97.75 199 TYR A O 1
ATOM 1564 N N . ASN A 1 200 ? 15.254 -4.717 -13.870 1.00 98.00 200 ASN A N 1
ATOM 1565 C CA . ASN A 1 200 ? 14.709 -5.724 -12.972 1.00 98.00 200 ASN A CA 1
ATOM 1566 C C . ASN A 1 200 ? 14.963 -5.283 -11.530 1.00 98.00 200 ASN A C 1
ATOM 1568 O O . ASN A 1 200 ? 16.119 -5.180 -11.120 1.00 98.00 200 ASN A O 1
ATOM 1572 N N . ILE A 1 201 ? 13.894 -4.967 -10.807 1.00 96.88 201 ILE A N 1
ATOM 1573 C CA . ILE A 1 201 ? 13.942 -4.277 -9.520 1.00 96.88 201 ILE A CA 1
ATOM 1574 C C . ILE A 1 201 ? 13.201 -5.120 -8.491 1.00 96.88 201 ILE A C 1
ATOM 1576 O O . ILE A 1 201 ? 12.002 -5.372 -8.629 1.00 96.88 201 ILE A O 1
ATOM 1580 N N . GLU A 1 202 ? 13.914 -5.516 -7.440 1.00 95.81 202 GLU A N 1
ATOM 1581 C CA . GLU A 1 202 ? 13.308 -6.100 -6.247 1.00 95.81 202 GLU A CA 1
ATOM 1582 C C . GLU A 1 202 ? 12.685 -4.992 -5.395 1.00 95.81 202 GLU A C 1
ATOM 1584 O O . GLU A 1 202 ? 13.299 -3.951 -5.153 1.00 95.81 202 GLU A O 1
ATOM 1589 N N . VAL A 1 203 ? 11.468 -5.226 -4.912 1.00 94.19 203 VAL A N 1
ATOM 1590 C CA . VAL A 1 203 ? 10.744 -4.296 -4.042 1.00 94.19 203 VAL A CA 1
ATOM 1591 C C . VAL A 1 203 ? 10.276 -5.004 -2.777 1.00 94.19 203 VAL A C 1
ATOM 1593 O O . VAL A 1 203 ? 10.122 -6.227 -2.746 1.00 94.19 203 VAL A O 1
ATOM 1596 N N . ASP A 1 204 ? 10.037 -4.230 -1.715 1.00 90.12 204 ASP A N 1
ATOM 1597 C CA . ASP A 1 204 ? 9.309 -4.756 -0.561 1.00 90.12 204 ASP A CA 1
ATOM 1598 C C . ASP A 1 204 ? 7.922 -5.266 -1.033 1.00 90.12 204 ASP A C 1
ATOM 1600 O O . ASP A 1 204 ? 7.312 -4.612 -1.885 1.00 90.12 204 ASP A O 1
ATOM 1604 N N . PRO A 1 205 ? 7.418 -6.403 -0.507 1.00 91.50 205 PRO A N 1
ATOM 1605 C CA . PRO A 1 205 ? 6.135 -6.974 -0.897 1.00 91.50 205 PRO A CA 1
ATOM 1606 C C . PRO A 1 205 ? 5.008 -5.942 -0.843 1.00 91.50 205 PRO A C 1
ATOM 1608 O O . PRO A 1 205 ? 4.770 -5.334 0.199 1.00 91.50 205 PRO A O 1
ATOM 1611 N N . THR A 1 206 ? 4.298 -5.768 -1.953 1.00 93.12 206 THR A N 1
ATOM 1612 C CA . THR A 1 206 ? 3.227 -4.771 -2.082 1.00 93.12 206 THR A CA 1
ATOM 1613 C C . THR A 1 206 ? 2.103 -5.273 -2.982 1.00 93.12 206 THR A C 1
ATOM 1615 O O . THR A 1 206 ? 2.293 -6.180 -3.789 1.00 93.12 206 THR A O 1
ATOM 1618 N N . THR A 1 207 ? 0.914 -4.702 -2.853 1.00 93.38 207 THR A N 1
ATOM 1619 C CA . THR A 1 207 ? -0.245 -4.990 -3.709 1.00 93.38 207 THR A CA 1
ATOM 1620 C C . THR A 1 207 ? -0.166 -4.284 -5.059 1.00 93.38 207 THR A C 1
ATOM 1622 O O . THR A 1 207 ? -0.691 -4.799 -6.050 1.00 93.38 207 THR A O 1
ATOM 1625 N N . ALA A 1 208 ? 0.527 -3.144 -5.122 1.00 96.88 208 ALA A N 1
ATOM 1626 C CA . ALA A 1 208 ? 0.661 -2.365 -6.340 1.00 96.88 208 ALA A CA 1
ATOM 1627 C C . ALA A 1 208 ? 2.017 -1.661 -6.441 1.00 96.88 208 ALA A C 1
ATOM 1629 O O . ALA A 1 208 ? 2.577 -1.163 -5.461 1.00 96.88 208 ALA A O 1
ATOM 1630 N N . VAL A 1 209 ? 2.517 -1.564 -7.670 1.00 98.44 209 VAL A N 1
ATOM 1631 C CA . VAL A 1 209 ? 3.715 -0.796 -8.020 1.00 98.44 209 VAL A CA 1
ATOM 1632 C C . VAL A 1 209 ? 3.335 0.302 -8.996 1.00 98.44 209 VAL A C 1
ATOM 1634 O O . VAL A 1 209 ? 2.562 0.077 -9.924 1.00 98.44 209 VAL A O 1
ATOM 1637 N N . LYS A 1 210 ? 3.923 1.486 -8.831 1.00 98.62 210 LYS A N 1
ATOM 1638 C CA . LYS A 1 210 ? 3.760 2.615 -9.745 1.00 98.62 210 LYS A CA 1
ATOM 1639 C C . LYS A 1 210 ? 5.099 3.068 -10.315 1.00 98.62 210 LYS A C 1
ATOM 1641 O O . LYS A 1 210 ? 5.967 3.520 -9.573 1.00 98.62 210 LYS A O 1
ATOM 1646 N N . LEU A 1 211 ? 5.227 3.023 -11.637 1.00 98.81 211 LEU A N 1
ATOM 1647 C CA . LEU A 1 211 ? 6.307 3.666 -12.387 1.00 98.81 211 LEU A CA 1
ATOM 1648 C C . LEU A 1 211 ? 5.870 5.090 -12.728 1.00 98.81 211 LEU A C 1
ATOM 1650 O O . LEU A 1 211 ? 4.881 5.263 -13.435 1.00 98.81 211 LEU A O 1
ATOM 1654 N N . GLN A 1 212 ? 6.578 6.109 -12.243 1.00 98.75 212 GLN A N 1
ATOM 1655 C CA . GLN A 1 212 ? 6.217 7.515 -12.440 1.00 98.75 212 GLN A CA 1
ATOM 1656 C C . GLN A 1 212 ? 7.360 8.317 -13.065 1.00 98.75 212 GLN A C 1
ATOM 1658 O O . GLN A 1 212 ? 8.499 8.301 -12.600 1.00 98.75 212 GLN A O 1
ATOM 1663 N N . TYR A 1 213 ? 7.048 9.087 -14.106 1.00 98.56 213 TYR A N 1
ATOM 1664 C CA . TYR A 1 213 ? 8.029 9.911 -14.796 1.00 98.56 213 TYR A CA 1
ATOM 1665 C C . TYR A 1 213 ? 8.253 11.257 -14.095 1.00 98.56 213 TYR A C 1
ATOM 1667 O O . TYR A 1 213 ? 7.473 12.207 -14.243 1.00 98.56 213 TYR A O 1
ATOM 1675 N N . ASN A 1 214 ? 9.379 11.399 -13.395 1.00 97.62 214 ASN A N 1
ATOM 1676 C CA . ASN A 1 214 ? 9.838 12.684 -12.875 1.00 97.62 214 ASN A CA 1
ATOM 1677 C C . ASN A 1 214 ? 10.610 13.457 -13.951 1.00 97.62 214 ASN A C 1
ATOM 1679 O O . ASN A 1 214 ? 11.843 13.529 -13.971 1.00 97.62 214 ASN A O 1
ATOM 1683 N N . ARG A 1 215 ? 9.852 14.031 -14.884 1.00 96.81 215 ARG A N 1
ATOM 1684 C CA . ARG A 1 215 ? 10.367 14.862 -15.975 1.00 96.81 215 ARG A CA 1
ATOM 1685 C C . ARG A 1 215 ? 10.809 16.236 -15.465 1.00 96.81 215 ARG A C 1
ATOM 1687 O O . ARG A 1 215 ? 10.012 16.954 -14.860 1.00 96.81 215 ARG A O 1
ATOM 1694 N N . ARG A 1 216 ? 12.043 16.654 -15.777 1.00 93.44 216 ARG A N 1
ATOM 1695 C CA . ARG A 1 216 ? 12.566 17.981 -15.384 1.00 93.44 216 ARG A CA 1
ATOM 1696 C C . ARG A 1 216 ? 12.311 19.091 -16.402 1.00 93.44 216 ARG A C 1
ATOM 1698 O O . ARG A 1 216 ? 11.839 20.152 -16.015 1.00 93.44 216 ARG A O 1
ATOM 1705 N N . SER A 1 217 ? 12.602 18.872 -17.682 1.00 89.25 217 SER A N 1
ATOM 1706 C CA . SER A 1 217 ? 12.490 19.929 -18.707 1.00 89.25 217 SER A CA 1
ATOM 1707 C C . SER A 1 217 ? 12.004 19.413 -20.058 1.00 89.25 217 SER A C 1
ATOM 1709 O O . SER A 1 217 ? 11.066 19.965 -20.632 1.00 89.25 217 SER A O 1
ATOM 1711 N N . SER A 1 218 ? 12.607 18.329 -20.540 1.00 92.31 218 SER A N 1
ATOM 1712 C CA . SER A 1 218 ? 12.345 17.702 -21.834 1.00 92.31 218 SER A CA 1
ATOM 1713 C C . SER A 1 218 ? 12.429 16.182 -21.739 1.00 92.31 218 SER A C 1
ATOM 1715 O O . SER A 1 218 ? 12.787 15.627 -20.697 1.00 92.31 218 SER A O 1
ATOM 1717 N N . GLY A 1 219 ? 12.137 15.536 -22.860 1.00 94.81 219 GLY A N 1
ATOM 1718 C CA . GLY A 1 219 ? 12.320 14.110 -23.047 1.00 94.81 219 GLY A CA 1
ATOM 1719 C C . GLY A 1 219 ? 11.019 13.335 -23.068 1.00 94.81 219 GLY A C 1
ATOM 1720 O O . GLY A 1 219 ? 9.982 13.792 -22.577 1.00 94.81 219 GLY A O 1
ATOM 1721 N N . ILE A 1 220 ? 11.116 12.174 -23.699 1.00 97.31 220 ILE A N 1
ATOM 1722 C CA . ILE A 1 220 ? 10.058 11.179 -23.800 1.00 97.31 220 ILE A CA 1
ATOM 1723 C C . ILE A 1 220 ? 10.609 9.901 -23.182 1.00 97.31 220 ILE A C 1
ATOM 1725 O O . ILE A 1 220 ? 11.752 9.533 -23.460 1.00 97.31 220 ILE A O 1
ATOM 1729 N N . LEU A 1 221 ? 9.817 9.254 -22.338 1.00 98.19 221 LEU A N 1
ATOM 1730 C CA . LEU A 1 221 ? 10.133 7.952 -21.772 1.00 98.19 221 LEU A CA 1
ATOM 1731 C C . LEU A 1 221 ? 9.180 6.921 -22.371 1.00 98.19 221 LEU A C 1
ATOM 1733 O O . LEU A 1 221 ? 7.971 7.133 -22.381 1.00 98.19 221 LEU A O 1
ATOM 1737 N N . TYR A 1 222 ? 9.739 5.837 -22.882 1.00 98.62 222 TYR A N 1
ATOM 1738 C CA . TYR A 1 222 ? 9.012 4.694 -23.414 1.00 98.62 222 TYR A CA 1
ATOM 1739 C C . TYR A 1 222 ? 9.164 3.541 -22.424 1.00 98.62 222 TYR A C 1
ATOM 1741 O O . TYR A 1 222 ? 10.283 3.299 -21.969 1.00 98.62 222 TYR A O 1
ATOM 1749 N N . ILE A 1 223 ? 8.057 2.891 -22.072 1.00 98.62 223 ILE A N 1
ATOM 1750 C CA . ILE A 1 223 ? 7.990 1.737 -21.166 1.00 98.62 223 ILE A CA 1
ATOM 1751 C C . ILE A 1 223 ? 7.315 0.596 -21.918 1.00 98.62 223 ILE A C 1
ATOM 1753 O O . ILE A 1 223 ? 6.299 0.826 -22.574 1.00 98.62 223 ILE A O 1
ATOM 1757 N N . ASP A 1 224 ? 7.872 -0.605 -21.821 1.00 98.69 224 ASP A N 1
ATOM 1758 C CA . ASP A 1 224 ? 7.375 -1.774 -22.538 1.00 98.69 224 ASP A CA 1
ATOM 1759 C C . ASP A 1 224 ? 7.728 -3.091 -21.839 1.00 98.69 224 ASP A C 1
ATOM 1761 O O . ASP A 1 224 ? 8.474 -3.072 -20.858 1.00 98.69 224 ASP A O 1
ATOM 1765 N N . ASP A 1 225 ? 7.220 -4.215 -22.354 1.00 98.56 225 ASP A N 1
ATOM 1766 C CA . ASP A 1 225 ? 7.517 -5.581 -21.889 1.00 98.56 225 ASP A CA 1
ATOM 1767 C C . ASP A 1 225 ? 7.507 -5.689 -20.354 1.00 98.56 225 ASP A C 1
ATOM 1769 O O . ASP A 1 225 ? 8.479 -6.107 -19.711 1.00 98.56 225 ASP A O 1
ATOM 1773 N N . VAL A 1 226 ? 6.420 -5.205 -19.757 1.00 98.56 226 VAL A N 1
ATOM 1774 C CA . VAL A 1 226 ? 6.310 -5.008 -18.317 1.00 98.56 226 VAL A CA 1
ATOM 1775 C C . VAL A 1 226 ? 5.856 -6.297 -17.657 1.00 98.56 226 VAL A C 1
ATOM 1777 O O . VAL A 1 226 ? 4.948 -6.971 -18.131 1.00 98.56 226 VAL A O 1
ATOM 1780 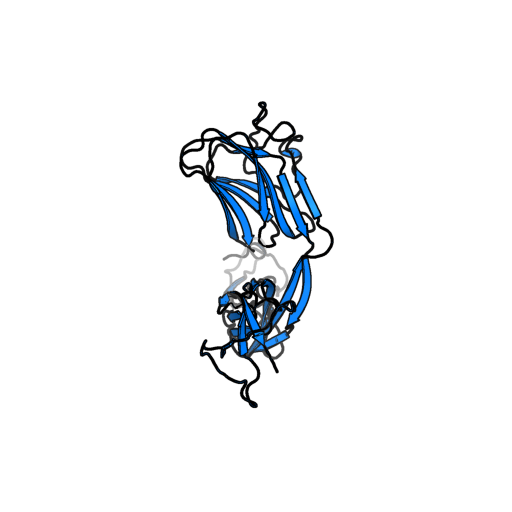N N . GLU A 1 227 ? 6.459 -6.629 -16.529 1.00 98.62 227 GLU A N 1
ATOM 1781 C CA . GLU A 1 227 ? 6.180 -7.819 -15.749 1.00 98.62 227 GLU A CA 1
ATOM 1782 C C . GLU A 1 227 ? 6.254 -7.476 -14.261 1.00 98.62 227 GLU A C 1
ATOM 1784 O O . GLU A 1 227 ? 7.240 -6.919 -13.777 1.00 98.62 227 GLU A O 1
ATOM 1789 N N . VAL A 1 228 ? 5.220 -7.851 -13.517 1.00 98.50 228 VAL A N 1
ATOM 1790 C CA . VAL A 1 228 ? 5.260 -7.891 -12.057 1.00 98.50 228 VAL A CA 1
ATOM 1791 C C . VAL A 1 228 ? 5.158 -9.335 -11.609 1.00 98.50 228 VAL A C 1
ATOM 1793 O O . VAL A 1 228 ? 4.339 -10.106 -12.113 1.00 98.50 228 VAL A O 1
ATOM 1796 N N . SER A 1 229 ? 6.002 -9.714 -10.660 1.00 97.62 229 SER A N 1
ATOM 1797 C CA . SER A 1 229 ? 5.998 -11.057 -10.100 1.00 97.62 229 SER A CA 1
ATOM 1798 C C . SER A 1 229 ? 6.118 -11.031 -8.588 1.00 97.62 229 SER A C 1
ATOM 1800 O O . SER A 1 229 ? 6.620 -10.084 -7.971 1.00 97.62 229 SER A O 1
ATOM 1802 N N . GLY A 1 230 ? 5.563 -12.064 -7.974 1.00 95.38 230 GLY A N 1
ATOM 1803 C CA . GLY A 1 230 ? 5.321 -12.069 -6.548 1.00 95.38 230 GLY A CA 1
ATOM 1804 C C . GLY A 1 230 ? 4.824 -13.406 -6.046 1.00 95.38 230 GLY A C 1
ATOM 1805 O O . GLY A 1 230 ? 4.732 -14.375 -6.797 1.00 95.38 230 GLY A O 1
ATOM 1806 N N . LYS A 1 231 ? 4.495 -13.454 -4.760 1.00 91.75 231 LYS A N 1
ATOM 1807 C CA . LYS A 1 231 ? 3.978 -14.658 -4.107 1.00 91.75 231 LYS A CA 1
ATOM 1808 C C . LYS A 1 231 ? 2.760 -14.335 -3.264 1.00 91.75 231 LYS A C 1
ATOM 1810 O O . LYS A 1 231 ? 2.568 -13.192 -2.846 1.00 91.75 231 LYS A O 1
ATOM 1815 N N . GLN A 1 232 ? 1.943 -15.350 -3.014 1.00 88.81 232 GLN A N 1
ATOM 1816 C CA . GLN A 1 232 ? 0.804 -15.221 -2.115 1.00 88.81 232 GLN A CA 1
ATOM 1817 C C . GLN A 1 232 ? 1.270 -14.866 -0.708 1.00 88.81 232 GLN A C 1
ATOM 1819 O O . GLN A 1 232 ? 2.225 -15.449 -0.188 1.00 88.81 232 GLN A O 1
ATOM 1824 N N . GLN A 1 233 ? 0.564 -13.924 -0.086 1.00 85.44 233 GLN A N 1
ATOM 1825 C CA . GLN A 1 233 ? 0.697 -13.695 1.339 1.00 85.44 233 GLN A CA 1
ATOM 1826 C C . GLN A 1 233 ? -0.027 -14.811 2.090 1.00 85.44 233 GLN A C 1
ATOM 1828 O O . GLN A 1 233 ? -1.210 -15.072 1.865 1.00 85.44 233 GLN A O 1
ATOM 1833 N N . ARG A 1 234 ? 0.681 -15.454 3.014 1.00 80.00 234 ARG A N 1
ATOM 1834 C CA . ARG A 1 234 ? 0.088 -16.324 4.026 1.00 80.00 234 ARG A CA 1
ATOM 1835 C C . ARG A 1 234 ? 0.362 -15.738 5.394 1.00 80.00 234 ARG A C 1
ATOM 1837 O O . ARG A 1 234 ? 1.514 -15.506 5.763 1.00 80.00 234 ARG A O 1
ATOM 1844 N N . ASP A 1 235 ? -0.705 -15.536 6.148 1.00 75.94 235 ASP A N 1
ATOM 1845 C CA . ASP A 1 235 ? -0.612 -15.066 7.520 1.00 75.94 235 ASP A CA 1
ATOM 1846 C C . ASP A 1 235 ? -0.544 -16.262 8.459 1.00 75.94 235 ASP A C 1
ATOM 1848 O O . ASP A 1 235 ? -1.372 -17.175 8.401 1.00 75.94 235 ASP A O 1
ATOM 1852 N N . PHE A 1 236 ? 0.449 -16.255 9.340 1.00 67.44 236 PHE A N 1
ATOM 1853 C CA . PHE A 1 236 ? 0.517 -17.199 10.444 1.00 67.44 236 PHE A CA 1
ATOM 1854 C C . PHE A 1 236 ? 0.251 -16.459 11.754 1.00 67.44 236 PHE A C 1
ATOM 1856 O O . PHE A 1 236 ? 0.756 -15.343 11.943 1.00 67.44 236 PHE A O 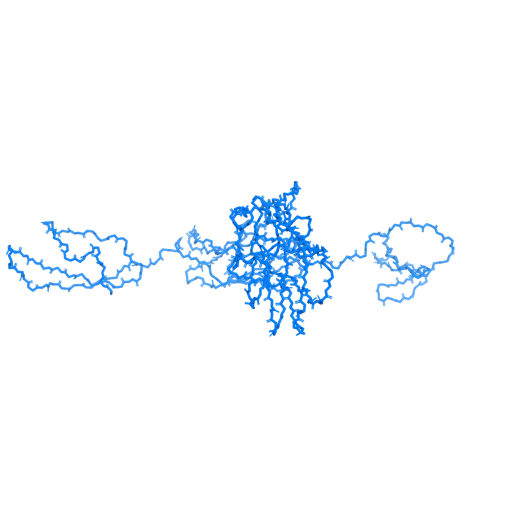1
ATOM 1863 N N . PRO A 1 237 ? -0.518 -17.066 12.680 1.00 61.81 237 PRO A N 1
ATOM 1864 C CA . PRO A 1 237 ? -0.722 -16.482 13.993 1.00 61.81 237 PRO A CA 1
ATOM 1865 C C . PRO A 1 237 ? 0.642 -16.305 14.669 1.00 61.81 237 PRO A C 1
ATOM 1867 O O . PRO A 1 237 ? 1.369 -17.273 14.889 1.00 61.81 237 PRO A O 1
ATOM 1870 N N . GLY A 1 238 ? 1.002 -15.050 14.939 1.00 63.53 238 GLY A N 1
ATOM 1871 C CA . GLY A 1 238 ? 2.162 -14.694 15.747 1.00 63.53 238 GLY A CA 1
ATOM 1872 C C . GLY A 1 238 ? 1.760 -14.572 17.215 1.00 63.53 238 GLY A C 1
ATOM 1873 O O . GLY A 1 238 ? 1.079 -15.438 17.766 1.00 63.53 238 GLY A O 1
ATOM 1874 N N . VAL A 1 239 ? 2.153 -13.467 17.854 1.00 66.31 239 VAL A N 1
ATOM 1875 C CA . VAL A 1 239 ? 1.698 -13.115 19.206 1.00 66.31 239 VAL A CA 1
ATOM 1876 C C . VAL A 1 239 ? 0.262 -12.608 19.112 1.00 66.31 239 VAL A C 1
ATOM 1878 O O . VAL A 1 239 ? 0.020 -11.456 18.753 1.00 66.31 239 VAL A O 1
ATOM 1881 N N . ASN A 1 240 ? -0.691 -13.486 19.413 1.00 69.81 240 ASN A N 1
ATOM 1882 C CA . ASN A 1 240 ? -2.106 -13.184 19.279 1.00 69.81 240 ASN A CA 1
ATOM 1883 C C . ASN A 1 240 ? -2.761 -12.943 20.640 1.00 69.81 240 ASN A C 1
ATOM 1885 O O . ASN A 1 240 ? -2.679 -13.797 21.520 1.00 69.81 240 ASN A O 1
ATOM 1889 N N . GLY A 1 241 ? -3.432 -11.801 20.796 1.00 71.38 241 GLY A N 1
ATOM 1890 C CA . GLY A 1 241 ? -4.195 -11.482 22.000 1.00 71.38 241 GLY A CA 1
ATOM 1891 C C . GLY A 1 241 ? -3.337 -11.149 23.219 1.00 71.38 241 GLY A C 1
ATOM 1892 O O . GLY A 1 241 ? -3.742 -11.449 24.336 1.00 71.38 241 GLY A O 1
ATOM 1893 N N . LYS A 1 242 ? -2.150 -10.558 23.023 1.00 83.88 242 LYS A N 1
ATOM 1894 C CA . LYS A 1 242 ? -1.351 -10.060 24.150 1.00 83.88 242 LYS A CA 1
ATOM 1895 C C . LYS A 1 242 ? -1.992 -8.782 24.682 1.00 83.88 242 LYS A C 1
ATOM 1897 O O . LYS A 1 242 ? -2.294 -7.882 23.900 1.00 83.88 242 LYS A O 1
ATOM 1902 N N . GLU A 1 243 ? -2.189 -8.731 25.992 1.00 91.94 243 GLU A N 1
ATOM 1903 C CA . GLU A 1 243 ? -2.857 -7.623 26.669 1.00 91.94 243 GLU A CA 1
ATOM 1904 C C . GLU A 1 243 ? -1.858 -6.716 27.392 1.00 91.94 243 GLU A C 1
ATOM 1906 O O . GLU A 1 243 ? -0.790 -7.157 27.828 1.00 91.94 243 GLU A O 1
ATOM 1911 N N . THR A 1 244 ? -2.204 -5.438 27.491 1.00 92.19 244 THR A N 1
ATOM 1912 C CA . THR A 1 244 ? -1.454 -4.416 28.228 1.00 92.19 244 THR A CA 1
ATOM 1913 C C . THR A 1 244 ? -2.421 -3.370 28.775 1.00 92.19 244 THR A C 1
ATOM 1915 O O . THR A 1 244 ? -3.418 -3.053 28.133 1.00 92.19 244 THR A O 1
ATOM 1918 N N . GLU A 1 245 ? -2.137 -2.821 29.953 1.00 93.81 245 GLU A N 1
ATOM 1919 C CA . GLU A 1 245 ? -2.884 -1.684 30.521 1.00 93.81 245 GLU A CA 1
ATOM 1920 C C . GLU A 1 245 ? -2.355 -0.335 29.997 1.00 93.81 245 GLU A C 1
ATOM 1922 O O . GLU A 1 245 ? -2.967 0.712 30.199 1.00 93.81 245 GLU A O 1
ATOM 1927 N N . TYR A 1 246 ? -1.215 -0.356 29.301 1.00 93.50 246 TYR A N 1
ATOM 1928 C CA . TYR A 1 246 ? -0.551 0.822 28.752 1.00 93.50 246 TYR A CA 1
ATOM 1929 C C . TYR A 1 246 ? -0.920 1.040 27.284 1.00 93.50 246 TYR A C 1
ATOM 1931 O O . TYR A 1 246 ? -1.352 0.128 26.585 1.00 93.50 246 TYR A O 1
ATOM 1939 N N . ASN A 1 247 ? -0.697 2.254 26.791 1.00 93.81 247 ASN A N 1
ATOM 1940 C CA . ASN A 1 247 ? -0.894 2.633 25.390 1.00 93.81 247 ASN A CA 1
ATOM 1941 C C . ASN A 1 247 ? 0.351 2.387 24.513 1.00 93.81 247 ASN A C 1
ATOM 1943 O O . ASN A 1 247 ? 0.500 2.987 23.443 1.00 93.81 247 ASN A O 1
ATOM 1947 N N . ASP A 1 248 ? 1.247 1.520 24.981 1.00 94.19 248 ASP A N 1
ATOM 1948 C CA . ASP A 1 248 ? 2.382 1.008 24.235 1.00 94.19 248 ASP A CA 1
ATOM 1949 C C . ASP A 1 248 ? 2.665 -0.461 24.576 1.00 94.19 248 ASP A C 1
ATOM 1951 O O . ASP A 1 248 ? 2.204 -1.006 25.588 1.00 94.19 248 ASP A O 1
ATOM 1955 N N . MET A 1 249 ? 3.396 -1.124 23.680 1.00 92.69 249 MET A N 1
ATOM 1956 C CA . MET A 1 249 ? 3.932 -2.452 23.926 1.00 92.69 249 MET A CA 1
ATOM 1957 C C . MET A 1 249 ? 5.148 -2.767 23.057 1.00 92.69 249 MET A C 1
ATOM 1959 O O . MET A 1 249 ? 5.113 -2.643 21.831 1.00 92.69 249 MET A O 1
ATOM 1963 N N . THR A 1 250 ? 6.193 -3.306 23.686 1.00 92.38 250 THR A N 1
ATOM 1964 C CA . THR A 1 250 ? 7.327 -3.908 22.978 1.00 92.38 250 THR A CA 1
ATOM 1965 C C . THR A 1 250 ? 7.062 -5.376 22.638 1.00 92.38 250 THR A C 1
ATOM 1967 O O . THR A 1 250 ? 6.690 -6.198 23.489 1.00 92.38 250 THR A O 1
ATOM 1970 N N . PHE A 1 251 ? 7.316 -5.716 21.377 1.00 87.69 251 PHE A N 1
ATOM 1971 C CA . PHE A 1 251 ? 7.382 -7.080 20.868 1.00 87.69 251 PHE A CA 1
ATOM 1972 C C . PHE A 1 251 ? 8.847 -7.453 20.672 1.00 87.69 251 PHE A C 1
ATOM 1974 O O . PHE A 1 251 ? 9.576 -6.736 19.997 1.00 87.69 251 PHE A O 1
ATOM 1981 N N . GLY A 1 252 ? 9.281 -8.562 21.267 1.00 86.69 252 GLY A N 1
ATOM 1982 C CA . GLY A 1 252 ? 10.632 -9.102 21.117 1.00 86.69 252 GLY A CA 1
ATOM 1983 C C . GLY A 1 252 ? 10.606 -10.543 20.616 1.00 86.69 252 GLY A C 1
ATOM 1984 O O . GLY A 1 252 ? 9.532 -11.119 20.453 1.00 86.69 252 GLY A O 1
ATOM 1985 N N . ALA A 1 253 ? 11.793 -11.119 20.405 1.00 83.56 253 ALA A N 1
ATOM 1986 C CA . ALA A 1 253 ? 11.971 -12.475 19.870 1.00 83.56 253 ALA A CA 1
ATOM 1987 C C . ALA A 1 253 ? 11.276 -12.697 18.510 1.00 83.56 253 ALA A C 1
ATOM 1989 O O . ALA A 1 253 ? 10.805 -13.791 18.211 1.00 83.56 253 ALA A O 1
ATOM 1990 N N . LEU A 1 254 ? 11.215 -11.643 17.695 1.00 87.00 254 LEU A N 1
ATOM 1991 C CA . LEU A 1 254 ? 10.703 -11.692 16.332 1.00 87.00 254 LEU A CA 1
ATOM 1992 C C . LEU A 1 254 ? 11.790 -12.181 15.370 1.00 87.00 254 LEU A C 1
ATOM 1994 O O . LEU A 1 254 ? 12.981 -11.982 15.603 1.00 87.00 254 LEU A O 1
ATOM 1998 N N . ASP A 1 255 ? 11.381 -12.766 14.249 1.00 85.12 255 ASP A N 1
ATOM 1999 C CA . ASP A 1 255 ? 12.285 -13.070 13.142 1.00 85.12 255 ASP A CA 1
ATOM 2000 C C . ASP A 1 255 ? 12.826 -11.793 12.488 1.00 85.12 255 ASP A C 1
ATOM 2002 O O . ASP A 1 255 ? 12.090 -10.819 12.303 1.00 85.12 255 ASP A O 1
ATOM 2006 N N . SER A 1 256 ? 14.098 -11.824 12.088 1.00 87.31 256 SER A N 1
ATOM 2007 C CA . SER A 1 256 ? 14.751 -10.718 11.384 1.00 87.31 256 SER A CA 1
ATOM 2008 C C . SER A 1 256 ? 14.421 -10.665 9.907 1.00 87.31 256 SER A C 1
ATOM 2010 O O . SER A 1 256 ? 14.286 -11.711 9.273 1.00 87.31 256 SER A O 1
ATOM 2012 N N . ASN A 1 257 ? 14.395 -9.453 9.347 1.00 86.56 257 ASN A N 1
ATOM 2013 C CA . ASN A 1 257 ? 14.020 -9.203 7.956 1.00 86.56 257 ASN A CA 1
ATOM 2014 C C . ASN A 1 257 ? 12.655 -9.818 7.595 1.00 86.56 257 ASN A C 1
ATOM 2016 O O . ASN A 1 257 ? 12.481 -10.350 6.498 1.00 86.56 257 ASN A O 1
ATOM 2020 N N . ALA A 1 258 ? 11.713 -9.796 8.536 1.00 86.69 258 ALA A N 1
ATOM 2021 C CA . ALA A 1 258 ? 10.397 -10.402 8.398 1.00 86.69 258 ALA A CA 1
ATOM 2022 C C . ALA A 1 258 ? 9.303 -9.341 8.514 1.00 86.69 258 ALA A C 1
ATOM 2024 O O . ALA A 1 258 ? 9.461 -8.340 9.216 1.00 86.69 258 ALA A O 1
ATOM 2025 N N . TYR A 1 259 ? 8.195 -9.580 7.818 1.00 88.81 259 TYR A N 1
ATOM 2026 C CA . TYR A 1 259 ? 7.032 -8.704 7.834 1.00 88.81 259 TYR A CA 1
ATOM 2027 C C . TYR A 1 259 ? 6.026 -9.176 8.871 1.00 88.81 259 TYR A C 1
ATOM 2029 O O . TYR A 1 259 ? 5.801 -10.378 9.039 1.00 88.81 259 TYR A O 1
ATOM 2037 N N . TYR A 1 260 ? 5.421 -8.208 9.541 1.00 90.25 260 TYR A N 1
ATOM 2038 C CA . TYR A 1 260 ? 4.333 -8.425 10.469 1.00 90.25 260 TYR A CA 1
ATOM 2039 C C . TYR A 1 260 ? 3.211 -7.428 10.222 1.00 90.25 260 TYR A C 1
ATOM 2041 O O . TYR A 1 260 ? 3.461 -6.281 9.849 1.00 90.25 260 TYR A O 1
ATOM 2049 N N . THR A 1 261 ? 1.988 -7.850 10.522 1.00 91.25 261 THR A N 1
ATOM 2050 C CA . THR A 1 261 ? 0.807 -6.988 10.574 1.00 91.25 261 THR A CA 1
ATOM 2051 C C . THR A 1 261 ? 0.327 -6.891 12.013 1.00 91.25 261 THR A C 1
ATOM 2053 O O . THR A 1 261 ? 0.054 -7.912 12.648 1.00 91.25 261 THR A O 1
ATOM 2056 N N . LEU A 1 262 ? 0.220 -5.665 12.521 1.00 93.44 262 LEU A N 1
ATOM 2057 C CA . LEU A 1 262 ? -0.286 -5.355 13.851 1.00 93.44 262 LEU A CA 1
ATOM 2058 C C . LEU A 1 262 ? -1.683 -4.734 13.764 1.00 93.44 262 LEU A C 1
ATOM 2060 O O . LEU A 1 262 ? -1.909 -3.818 12.977 1.00 93.44 262 LEU A O 1
ATOM 2064 N N . THR A 1 263 ? -2.586 -5.183 14.633 1.00 95.25 263 THR A N 1
ATOM 2065 C CA . THR A 1 263 ? -3.823 -4.462 14.972 1.00 95.25 263 THR A CA 1
ATOM 2066 C C . THR A 1 263 ? -3.989 -4.383 16.486 1.00 95.25 263 THR A C 1
ATOM 2068 O O . THR A 1 263 ? -3.517 -5.262 17.216 1.00 95.25 263 THR A O 1
ATOM 2071 N N . VAL A 1 264 ? -4.654 -3.326 16.950 1.00 96.62 264 VAL A N 1
ATOM 2072 C CA . VAL A 1 264 ? -4.894 -3.053 18.373 1.00 96.62 264 VAL A CA 1
ATOM 2073 C C . VAL A 1 264 ? -6.376 -2.788 18.601 1.00 96.62 264 VAL A C 1
ATOM 2075 O O . VAL A 1 264 ? -7.002 -2.080 17.819 1.00 96.62 264 VAL A O 1
ATOM 2078 N N . SER A 1 265 ? -6.938 -3.326 19.674 1.00 97.12 265 SER A N 1
ATOM 2079 C CA . SER A 1 265 ? -8.279 -2.998 20.167 1.00 97.12 265 SER A CA 1
ATOM 2080 C C . SER A 1 265 ? -8.211 -2.594 21.638 1.00 97.12 265 SER A C 1
ATOM 2082 O O . SER A 1 265 ? -7.319 -3.027 22.367 1.00 97.12 265 SER A O 1
ATOM 2084 N N . GLY A 1 266 ? -9.123 -1.733 22.081 1.00 97.38 266 GLY A N 1
ATOM 2085 C CA . GLY A 1 266 ? -9.298 -1.414 23.495 1.00 97.38 266 GLY A CA 1
ATOM 2086 C C . GLY A 1 266 ? -10.148 -2.465 24.201 1.00 97.38 266 GLY A C 1
ATOM 2087 O O . GLY A 1 266 ? -10.987 -3.115 23.579 1.00 97.38 266 GLY A O 1
ATOM 2088 N N . ILE A 1 267 ? -9.956 -2.593 25.511 1.00 96.56 267 ILE A N 1
ATOM 2089 C CA . ILE A 1 267 ? -10.760 -3.417 26.413 1.00 96.56 267 ILE A CA 1
ATOM 2090 C C . ILE A 1 267 ? -11.384 -2.507 27.471 1.00 96.56 267 ILE A C 1
ATOM 2092 O O . ILE A 1 267 ? -10.678 -1.757 28.145 1.00 96.56 267 ILE A O 1
ATOM 2096 N N . CYS A 1 268 ? -12.697 -2.607 27.662 1.00 96.12 268 CYS A N 1
ATOM 2097 C CA . CYS A 1 268 ? -13.416 -1.956 28.754 1.00 96.12 268 CYS A CA 1
ATOM 2098 C C . CYS A 1 268 ? -14.465 -2.920 29.315 1.00 96.12 268 CYS A C 1
ATOM 2100 O O . CYS A 1 268 ? -15.362 -3.346 28.590 1.00 96.12 268 CYS A O 1
ATOM 2102 N N . ASN A 1 269 ? -14.359 -3.294 30.596 1.00 93.31 269 ASN A N 1
ATOM 2103 C CA . ASN A 1 269 ? -15.314 -4.181 31.278 1.00 93.31 269 ASN A CA 1
ATOM 2104 C C . ASN A 1 269 ? -15.596 -5.503 30.525 1.00 93.31 269 ASN A C 1
ATOM 2106 O O . ASN A 1 269 ? -16.725 -5.991 30.502 1.00 93.31 269 ASN A O 1
ATOM 2110 N N . GLY A 1 270 ? -14.572 -6.074 29.881 1.00 90.06 270 GLY A N 1
ATOM 2111 C CA . GLY A 1 270 ? -14.684 -7.305 29.087 1.00 90.06 270 GLY A CA 1
ATOM 2112 C C . GLY A 1 270 ? -15.257 -7.126 27.674 1.00 90.06 270 GLY A C 1
ATOM 2113 O O . GLY A 1 270 ? -15.403 -8.115 26.960 1.00 90.06 270 GLY A O 1
ATOM 2114 N N . VAL A 1 271 ? -15.560 -5.894 27.255 1.00 94.69 271 VAL A N 1
ATOM 2115 C CA . VAL A 1 271 ? -15.969 -5.550 25.886 1.00 94.69 271 VAL A CA 1
ATOM 2116 C C . VAL A 1 271 ? -14.751 -5.074 25.096 1.00 94.69 271 VAL A C 1
ATOM 2118 O O . VAL A 1 271 ? -13.957 -4.278 25.597 1.00 94.69 271 VAL A O 1
ATOM 2121 N N . GLU A 1 272 ? -14.610 -5.562 23.863 1.00 96.19 272 GLU A N 1
ATOM 2122 C CA . GLU A 1 272 ? -13.528 -5.197 22.944 1.00 96.19 272 GLU A CA 1
ATOM 2123 C C . GLU A 1 272 ? -14.022 -4.149 21.933 1.00 96.19 272 GLU A C 1
ATOM 2125 O O . GLU A 1 272 ? -15.127 -4.273 21.402 1.00 96.19 272 GLU A O 1
ATOM 2130 N N . SER A 1 273 ? -13.215 -3.117 21.674 1.00 97.12 273 SER A N 1
ATOM 2131 C CA . SER A 1 273 ? -13.486 -2.120 20.629 1.00 97.12 273 SER A CA 1
ATOM 2132 C C . SER A 1 273 ? -13.292 -2.705 19.221 1.00 97.12 273 SER A C 1
ATOM 2134 O O . SER A 1 273 ? -12.773 -3.812 19.051 1.00 97.12 273 SER A O 1
ATOM 2136 N N . LEU A 1 274 ? -13.597 -1.929 18.177 1.00 96.75 274 LEU A N 1
ATOM 2137 C CA . LEU A 1 274 ? -13.111 -2.241 16.832 1.00 96.75 274 LEU A CA 1
ATOM 2138 C C . LEU A 1 274 ? -11.575 -2.255 16.820 1.00 96.75 274 LEU A C 1
ATOM 2140 O O . LEU A 1 274 ? -10.923 -1.467 17.518 1.00 96.75 274 LEU A O 1
ATOM 2144 N N . LYS A 1 275 ? -11.000 -3.138 15.998 1.00 95.81 275 LYS A N 1
ATOM 2145 C CA . LYS A 1 275 ? -9.559 -3.159 15.726 1.00 95.81 275 LYS A CA 1
ATOM 2146 C C . LYS A 1 275 ? -9.149 -1.890 14.986 1.00 95.81 275 LYS A C 1
ATOM 2148 O O . LYS A 1 275 ? -9.871 -1.429 14.103 1.00 95.81 275 LYS A O 1
ATOM 2153 N N . SER A 1 276 ? -7.974 -1.367 15.311 1.00 96.88 276 SER A N 1
ATOM 2154 C CA . SER A 1 276 ? -7.302 -0.337 14.524 1.00 96.88 276 SER A CA 1
ATOM 2155 C C . SER A 1 276 ? -7.151 -0.765 13.067 1.00 96.88 276 SER A C 1
ATOM 2157 O O . SER A 1 276 ? -7.149 -1.963 12.756 1.00 96.88 276 SER A O 1
ATOM 2159 N N . ASP A 1 277 ? -6.909 0.208 12.196 1.00 94.25 277 ASP A N 1
ATOM 2160 C CA . ASP A 1 277 ? -6.393 -0.089 10.865 1.00 94.25 277 ASP A CA 1
ATOM 2161 C C . ASP A 1 277 ? -5.079 -0.890 10.985 1.00 94.25 277 ASP A C 1
ATOM 2163 O O . ASP A 1 277 ? -4.309 -0.691 11.941 1.00 94.25 277 ASP A O 1
ATOM 2167 N N . PRO A 1 278 ? -4.839 -1.859 10.084 1.00 91.75 278 PRO A N 1
ATOM 2168 C CA . PRO A 1 278 ? -3.663 -2.711 10.148 1.00 91.75 278 PRO A CA 1
ATOM 2169 C C . PRO A 1 278 ? -2.393 -1.917 9.846 1.00 91.75 278 PRO A C 1
ATOM 2171 O O . PRO A 1 278 ? -2.300 -1.226 8.835 1.00 91.75 278 PRO A O 1
ATOM 2174 N N . VAL A 1 279 ? -1.375 -2.082 10.690 1.00 91.56 279 VAL A N 1
ATOM 2175 C CA . VAL A 1 279 ? -0.046 -1.502 10.470 1.00 91.56 279 VAL A CA 1
ATOM 2176 C C . VAL A 1 279 ? 0.929 -2.603 10.095 1.00 91.56 279 VAL A C 1
ATOM 2178 O O . VAL A 1 279 ? 1.156 -3.533 10.873 1.00 91.56 279 VAL A O 1
ATOM 2181 N N . GLN A 1 280 ? 1.521 -2.497 8.906 1.00 88.88 280 GLN A N 1
ATOM 2182 C CA . GLN A 1 280 ? 2.588 -3.394 8.483 1.00 88.88 280 GLN A CA 1
ATOM 2183 C C . GLN A 1 280 ? 3.951 -2.874 8.952 1.00 88.88 280 GLN A C 1
ATOM 2185 O O . GLN A 1 280 ? 4.258 -1.687 8.853 1.00 88.88 280 GLN A O 1
ATOM 2190 N N . VAL A 1 281 ? 4.791 -3.776 9.448 1.00 90.31 281 VAL A N 1
ATOM 2191 C CA . VAL A 1 281 ? 6.156 -3.482 9.888 1.00 90.31 281 VAL A CA 1
ATOM 2192 C C . VAL A 1 281 ? 7.107 -4.560 9.389 1.00 90.31 281 VAL A C 1
ATOM 2194 O O . VAL A 1 281 ? 6.802 -5.749 9.451 1.00 90.31 281 VAL A O 1
ATOM 2197 N N . LYS A 1 282 ? 8.283 -4.147 8.912 1.00 90.69 282 LYS A N 1
ATOM 2198 C CA . LYS A 1 282 ? 9.392 -5.042 8.569 1.00 90.69 282 LYS A CA 1
ATOM 2199 C C . LYS A 1 282 ? 10.469 -4.919 9.638 1.00 90.69 282 LYS A C 1
ATOM 2201 O O . LYS A 1 282 ? 11.013 -3.832 9.817 1.00 90.69 282 LYS A O 1
ATOM 2206 N N . THR A 1 283 ? 10.797 -6.002 10.338 1.00 88.38 283 THR A N 1
ATOM 2207 C CA . THR A 1 283 ? 11.959 -6.009 11.242 1.00 88.38 283 THR A CA 1
ATOM 2208 C C . THR A 1 283 ? 13.239 -5.773 10.449 1.00 88.38 283 THR A C 1
ATOM 2210 O O . THR A 1 283 ? 13.341 -6.133 9.272 1.00 88.38 283 THR A O 1
ATOM 2213 N N . LEU A 1 284 ? 14.242 -5.160 11.081 1.00 86.44 284 LEU A N 1
ATOM 2214 C CA . LEU A 1 284 ? 15.501 -4.906 10.385 1.00 86.44 284 LEU A CA 1
ATOM 2215 C C . LEU A 1 284 ? 16.164 -6.225 9.983 1.00 86.44 284 LEU A C 1
ATOM 2217 O O . LEU A 1 284 ? 15.992 -7.275 10.610 1.00 86.44 284 LEU A O 1
ATOM 2221 N N . LYS A 1 285 ? 16.984 -6.175 8.937 1.00 84.56 285 LYS A N 1
ATOM 2222 C CA . LYS A 1 285 ? 17.884 -7.285 8.657 1.00 84.56 285 LYS A CA 1
ATOM 2223 C C . LYS A 1 285 ? 18.900 -7.368 9.790 1.00 84.56 285 LYS A C 1
ATOM 2225 O O . LYS A 1 285 ? 19.580 -6.385 10.084 1.00 84.56 285 LYS A O 1
ATOM 2230 N N . GLY A 1 286 ? 18.999 -8.532 10.428 1.00 73.06 286 GLY A N 1
ATOM 2231 C CA . GLY A 1 286 ? 20.108 -8.797 11.333 1.00 73.06 286 GLY A CA 1
ATOM 2232 C C . GLY A 1 286 ? 21.408 -8.602 10.566 1.00 73.06 286 GLY A C 1
ATOM 2233 O O . GLY A 1 286 ? 21.519 -9.024 9.413 1.00 73.06 286 GLY A O 1
ATOM 2234 N N . THR A 1 287 ? 22.403 -7.959 11.171 1.00 60.34 287 THR A N 1
ATOM 2235 C CA . THR A 1 287 ? 23.762 -8.184 10.687 1.00 60.34 287 THR A CA 1
ATOM 2236 C C . THR A 1 287 ? 23.979 -9.682 10.814 1.00 60.34 287 THR A C 1
ATOM 2238 O O . THR A 1 287 ? 23.696 -10.235 11.877 1.00 60.34 287 THR A O 1
ATOM 2241 N N . ASP A 1 288 ? 24.356 -10.358 9.724 1.00 48.66 288 ASP A N 1
ATOM 2242 C CA . ASP A 1 288 ? 24.707 -11.774 9.781 1.00 48.66 288 ASP A CA 1
ATOM 2243 C C . ASP A 1 288 ? 25.709 -11.918 10.933 1.00 48.66 288 ASP A C 1
ATOM 2245 O O . ASP A 1 288 ? 26.873 -11.528 10.811 1.00 48.66 288 ASP A O 1
ATOM 2249 N N . GLY A 1 289 ? 25.254 -12.408 12.089 1.00 40.75 289 GLY A N 1
ATOM 2250 C CA . GLY A 1 289 ? 26.151 -12.827 13.145 1.00 40.75 289 GLY A CA 1
ATOM 2251 C C . GLY A 1 289 ? 27.019 -13.883 12.490 1.00 40.75 289 GLY A C 1
ATOM 2252 O O . GLY A 1 289 ? 26.466 -14.885 12.051 1.00 40.75 289 GLY A O 1
ATOM 2253 N N . ILE A 1 290 ? 28.309 -13.570 12.309 1.00 35.25 290 ILE A N 1
ATOM 2254 C CA . ILE A 1 290 ? 29.353 -14.352 11.624 1.00 35.25 290 ILE A CA 1
ATOM 2255 C C . ILE A 1 290 ? 28.828 -15.725 11.187 1.00 35.25 290 ILE A C 1
ATOM 2257 O O . ILE A 1 290 ? 28.713 -16.627 12.022 1.00 35.25 290 ILE A O 1
ATOM 2261 N N . LYS A 1 291 ? 28.477 -15.861 9.896 1.00 34.12 291 LYS A N 1
ATOM 2262 C CA . LYS A 1 291 ? 28.033 -17.134 9.309 1.00 34.12 291 LYS A CA 1
ATOM 2263 C C . LYS A 1 291 ? 28.977 -18.239 9.775 1.00 34.12 291 LYS A C 1
ATOM 2265 O O . LYS A 1 291 ? 30.195 -18.070 9.694 1.00 34.12 291 LYS A O 1
ATOM 2270 N N . GLY A 1 292 ? 28.397 -19.315 10.309 1.00 30.16 292 GLY A N 1
ATOM 2271 C CA . GLY A 1 292 ? 29.113 -20.431 10.919 1.00 30.16 292 GLY A CA 1
ATOM 2272 C C . GLY A 1 292 ? 30.365 -20.802 10.132 1.00 30.16 292 GLY A C 1
ATOM 2273 O O . GLY A 1 292 ? 30.312 -21.019 8.922 1.00 30.16 292 GLY A O 1
ATOM 2274 N N . ALA A 1 293 ? 31.503 -20.811 10.821 1.00 31.52 293 ALA A N 1
ATOM 2275 C CA . ALA A 1 293 ? 32.774 -21.167 10.222 1.00 31.52 293 ALA A CA 1
ATOM 2276 C C . ALA A 1 293 ? 32.735 -22.634 9.774 1.00 31.52 293 ALA A C 1
ATOM 2278 O O . ALA A 1 293 ? 32.531 -23.536 10.586 1.00 31.52 293 ALA A O 1
ATOM 2279 N N . THR A 1 294 ? 32.956 -22.872 8.485 1.00 30.45 294 THR A N 1
ATOM 2280 C CA . THR A 1 294 ? 33.293 -24.197 7.969 1.00 30.45 294 THR A CA 1
ATOM 2281 C C . THR A 1 294 ? 34.690 -24.568 8.466 1.00 30.45 294 THR A C 1
ATOM 2283 O O . THR A 1 294 ? 35.625 -23.773 8.346 1.00 30.45 294 THR A O 1
ATOM 2286 N N . MET A 1 295 ? 34.842 -25.770 9.022 1.00 28.94 295 MET A N 1
ATOM 2287 C CA . MET A 1 295 ? 36.145 -26.315 9.407 1.00 28.94 295 MET A CA 1
ATOM 2288 C C . MET A 1 295 ? 37.006 -26.519 8.153 1.00 28.94 295 MET A C 1
ATOM 2290 O O . MET A 1 295 ? 36.614 -27.257 7.253 1.00 28.94 295 MET A O 1
ATOM 2294 N N . ILE A 1 296 ? 38.180 -25.889 8.101 1.00 29.53 296 ILE A N 1
ATOM 2295 C CA . ILE A 1 296 ? 39.257 -26.251 7.171 1.00 29.53 296 ILE A CA 1
ATOM 2296 C C . ILE A 1 296 ? 40.515 -26.445 8.019 1.00 29.53 296 ILE A C 1
ATOM 2298 O O . ILE A 1 296 ? 40.930 -25.529 8.728 1.00 29.53 296 ILE A O 1
ATOM 2302 N N . GLU A 1 297 ? 41.109 -27.636 7.978 1.00 31.72 297 GLU A N 1
ATOM 2303 C CA . GLU A 1 297 ? 42.424 -27.889 8.574 1.00 31.72 297 GLU A CA 1
ATOM 2304 C C . GLU A 1 297 ? 43.537 -27.430 7.630 1.00 31.72 297 GLU A C 1
ATOM 2306 O O . GLU A 1 297 ? 43.596 -27.933 6.511 1.00 31.72 297 GLU A O 1
ATOM 2311 N N . VAL A 1 298 ? 44.456 -26.565 8.097 1.00 31.80 298 VAL A N 1
ATOM 2312 C CA . VAL A 1 298 ? 45.825 -26.448 7.547 1.00 31.80 298 VAL A CA 1
ATOM 2313 C C . VAL A 1 298 ? 46.848 -25.988 8.623 1.00 31.80 298 VAL A C 1
ATOM 2315 O O . VAL A 1 298 ? 46.690 -24.945 9.253 1.00 31.80 298 VAL A O 1
ATOM 2318 N N . ASN A 1 299 ? 47.897 -26.800 8.820 1.00 39.16 299 ASN A N 1
ATOM 2319 C CA . ASN A 1 299 ? 49.275 -26.554 9.311 1.00 39.16 299 ASN A CA 1
ATOM 2320 C C . ASN A 1 299 ? 49.603 -25.426 10.332 1.00 39.16 299 ASN A C 1
ATOM 2322 O O . ASN A 1 299 ? 50.186 -24.401 9.991 1.00 39.16 299 ASN A O 1
ATOM 2326 N N . GLY A 1 300 ? 49.491 -25.736 11.629 1.00 46.25 300 GLY A N 1
ATOM 2327 C CA . GLY A 1 300 ? 50.695 -25.734 12.483 1.00 46.25 300 GLY A CA 1
ATOM 2328 C C . GLY A 1 300 ? 50.971 -24.610 13.496 1.00 46.25 300 GLY A C 1
ATOM 2329 O O . GLY A 1 300 ? 51.642 -24.922 14.469 1.00 46.25 300 GLY A O 1
ATOM 2330 N N . ASN A 1 301 ? 50.469 -23.372 13.382 1.00 49.34 301 ASN A N 1
ATOM 2331 C CA . ASN A 1 301 ? 50.721 -22.328 14.406 1.00 49.34 301 ASN A CA 1
ATOM 2332 C C . ASN A 1 301 ? 49.472 -21.477 14.701 1.00 49.34 301 ASN A C 1
ATOM 2334 O O . ASN A 1 301 ? 48.948 -20.806 13.816 1.00 49.34 301 ASN A O 1
ATOM 2338 N N . LYS A 1 302 ? 48.997 -21.490 15.958 1.00 49.53 302 LYS A N 1
ATOM 2339 C CA . LYS A 1 302 ? 47.772 -20.800 16.411 1.00 49.53 302 LYS A CA 1
ATOM 2340 C C . LYS A 1 302 ? 48.100 -19.625 17.338 1.00 49.53 302 LYS A C 1
ATOM 2342 O O . LYS A 1 302 ? 48.803 -19.811 18.324 1.00 49.53 302 LYS A O 1
ATOM 2347 N N . ALA A 1 303 ? 47.512 -18.457 17.074 1.00 51.28 303 ALA A N 1
ATOM 2348 C CA . ALA A 1 303 ? 47.439 -17.336 18.014 1.00 51.28 303 ALA A CA 1
ATOM 2349 C C . ALA A 1 303 ? 45.986 -17.154 18.490 1.00 51.28 303 ALA A C 1
ATOM 2351 O O . ALA A 1 303 ? 45.055 -17.176 17.682 1.00 51.28 303 ALA A O 1
ATOM 2352 N N . ILE A 1 304 ? 45.780 -16.999 19.800 1.00 52.09 304 ILE A N 1
ATOM 2353 C CA . ILE A 1 304 ? 44.451 -16.927 20.423 1.00 52.09 304 ILE A CA 1
ATOM 2354 C C . ILE A 1 304 ? 44.198 -15.488 20.864 1.00 52.09 304 ILE A C 1
ATOM 2356 O O . ILE A 1 304 ? 45.054 -14.885 21.506 1.00 52.09 304 ILE A O 1
ATOM 2360 N N . PHE A 1 305 ? 43.022 -14.948 20.549 1.00 53.47 305 PHE A N 1
ATOM 2361 C CA . PHE A 1 305 ? 42.595 -13.621 20.977 1.00 53.47 305 PHE A CA 1
ATOM 2362 C C . PHE A 1 305 ? 41.295 -13.702 21.780 1.00 53.47 305 PHE A C 1
ATOM 2364 O O . PHE A 1 305 ? 40.409 -14.524 21.525 1.00 53.47 305 PHE A O 1
ATOM 2371 N N . THR A 1 306 ? 41.169 -12.833 22.772 1.00 50.00 306 THR A N 1
ATOM 2372 C CA . THR A 1 306 ? 39.905 -12.580 23.463 1.00 50.00 306 THR A CA 1
ATOM 2373 C C . THR A 1 306 ? 38.947 -11.790 22.563 1.00 50.00 306 THR A C 1
ATOM 2375 O O . THR A 1 306 ? 39.338 -11.260 21.522 1.00 50.00 306 THR A O 1
ATOM 2378 N N . ILE A 1 307 ? 37.667 -11.714 22.940 1.00 46.78 307 ILE A N 1
ATOM 2379 C CA . ILE A 1 307 ? 36.636 -11.015 22.150 1.00 46.78 307 ILE A CA 1
ATOM 2380 C C . ILE A 1 307 ? 36.886 -9.500 22.024 1.00 46.78 307 ILE A C 1
ATOM 2382 O O . ILE A 1 307 ? 36.462 -8.885 21.052 1.00 46.78 307 ILE A O 1
ATOM 2386 N N . ASP A 1 308 ? 37.623 -8.920 22.969 1.00 49.69 308 ASP A N 1
ATOM 2387 C CA . ASP A 1 308 ? 38.127 -7.542 22.975 1.00 49.69 308 ASP A CA 1
ATOM 2388 C C . ASP A 1 308 ? 39.449 -7.371 22.196 1.00 49.69 308 ASP A C 1
ATOM 2390 O O . ASP A 1 308 ? 39.997 -6.274 22.140 1.00 49.69 308 ASP A O 1
ATOM 2394 N N . GLY A 1 309 ? 39.960 -8.430 21.555 1.00 44.47 309 GLY A N 1
ATOM 2395 C CA . GLY A 1 309 ? 41.106 -8.364 20.642 1.00 44.47 309 GLY A CA 1
ATOM 2396 C C . GLY A 1 309 ? 42.483 -8.496 21.298 1.00 44.47 309 GLY A C 1
ATOM 2397 O O . GLY A 1 309 ? 43.491 -8.260 20.631 1.00 44.47 309 GLY A O 1
ATOM 2398 N N . LYS A 1 310 ? 42.564 -8.900 22.573 1.00 52.59 310 LYS A N 1
ATOM 2399 C CA . LYS A 1 310 ? 43.835 -9.116 23.282 1.00 52.59 310 LYS A CA 1
ATOM 2400 C C . LYS A 1 310 ? 44.382 -10.518 23.013 1.00 52.59 310 LYS A C 1
ATOM 2402 O O . LYS A 1 310 ? 43.676 -11.506 23.198 1.00 52.59 310 LYS A O 1
ATOM 2407 N N . GLN A 1 311 ? 45.650 -10.615 22.610 1.00 59.19 311 GLN A N 1
ATOM 2408 C CA . GLN A 1 311 ? 46.326 -11.900 22.412 1.00 59.19 311 GLN A CA 1
ATOM 2409 C C . GLN A 1 311 ? 46.586 -12.600 23.756 1.00 59.19 311 GLN A C 1
ATOM 2411 O O . GLN A 1 311 ? 46.984 -11.951 24.726 1.00 59.19 311 GLN A O 1
ATOM 2416 N N . ILE A 1 312 ? 46.367 -13.914 23.811 1.00 57.41 312 ILE A N 1
ATOM 2417 C CA . ILE A 1 312 ? 46.591 -14.757 24.990 1.00 57.41 312 ILE A CA 1
ATOM 2418 C C . ILE A 1 312 ? 47.321 -16.053 24.617 1.00 57.41 312 ILE A C 1
ATOM 2420 O O . ILE A 1 312 ? 47.118 -16.603 23.535 1.00 57.41 312 ILE A O 1
ATOM 2424 N N . ASP A 1 313 ? 48.130 -16.566 25.548 1.00 57.06 313 ASP A N 1
ATOM 2425 C CA . ASP A 1 313 ? 48.982 -17.745 25.319 1.00 57.06 313 ASP A CA 1
ATOM 2426 C C . ASP A 1 313 ? 48.258 -19.082 25.572 1.00 57.06 313 ASP A C 1
ATOM 2428 O O . ASP A 1 313 ? 48.665 -20.127 25.067 1.00 57.06 313 ASP A O 1
ATOM 2432 N N . LYS A 1 314 ? 47.168 -19.076 26.356 1.00 58.59 314 LYS A N 1
ATOM 2433 C CA . LYS A 1 314 ? 46.371 -20.271 26.688 1.00 58.59 314 LYS A CA 1
ATOM 2434 C C . LYS A 1 314 ? 44.915 -19.907 26.990 1.00 58.59 314 LYS A C 1
ATOM 2436 O O . LYS A 1 314 ? 44.657 -18.863 27.580 1.00 58.59 314 LYS A O 1
ATOM 2441 N N . MET A 1 315 ? 43.969 -20.783 26.630 1.00 54.56 315 MET A N 1
ATOM 2442 C CA . MET A 1 315 ? 42.544 -20.620 26.959 1.00 54.56 315 MET A CA 1
ATOM 2443 C C . MET A 1 315 ? 42.301 -20.739 28.481 1.00 54.56 315 MET A C 1
ATOM 2445 O O . MET A 1 315 ? 42.636 -21.780 29.058 1.00 54.56 315 MET A O 1
ATOM 2449 N N . PRO A 1 316 ? 41.709 -19.719 29.133 1.00 53.34 316 PRO A N 1
ATOM 2450 C CA . PRO A 1 316 ? 41.214 -19.803 30.506 1.00 53.34 316 PRO A CA 1
ATOM 2451 C C . PRO A 1 316 ? 40.155 -20.901 30.658 1.00 53.34 316 PRO A C 1
ATOM 2453 O O . PRO A 1 316 ? 39.362 -21.141 29.749 1.00 53.34 316 PRO A O 1
ATOM 2456 N N . ALA A 1 317 ? 40.134 -21.578 31.806 1.00 52.12 317 ALA A N 1
ATOM 2457 C CA . ALA A 1 317 ? 39.229 -22.705 32.048 1.00 52.12 317 ALA A CA 1
ATOM 2458 C C . ALA A 1 317 ? 37.759 -22.290 32.277 1.00 52.12 317 ALA A C 1
ATOM 2460 O O . ALA A 1 317 ? 36.887 -23.156 32.268 1.00 52.12 317 ALA A O 1
ATOM 2461 N N . ASP A 1 318 ? 37.494 -20.996 32.468 1.00 50.62 318 ASP A N 1
ATOM 2462 C CA . ASP A 1 318 ? 36.261 -20.424 33.017 1.00 50.62 318 ASP A CA 1
ATOM 2463 C C . ASP A 1 318 ? 35.486 -19.499 32.053 1.00 50.62 318 ASP A C 1
ATOM 2465 O O . ASP A 1 318 ? 34.478 -18.917 32.451 1.00 50.62 318 ASP A O 1
ATOM 2469 N N . LYS A 1 319 ? 35.904 -19.357 30.783 1.00 47.78 319 LYS A N 1
ATOM 2470 C CA . LYS A 1 319 ? 35.208 -18.511 29.789 1.00 47.78 319 LYS A CA 1
ATOM 2471 C C . LYS A 1 319 ? 34.993 -19.215 28.450 1.00 47.78 319 LYS A C 1
ATOM 2473 O O . LYS A 1 319 ? 35.874 -19.896 27.938 1.00 47.78 319 LYS A O 1
ATOM 2478 N N . SER A 1 320 ? 33.808 -19.015 27.879 1.00 50.34 320 SER A N 1
ATOM 2479 C CA . SER A 1 320 ? 33.223 -19.845 26.823 1.00 50.34 320 SER A CA 1
ATOM 2480 C C . SER A 1 320 ? 33.053 -19.137 25.471 1.00 50.34 320 SER A C 1
ATOM 2482 O O . SER A 1 320 ? 32.089 -19.430 24.785 1.00 50.34 320 SER A O 1
ATOM 2484 N N . VAL A 1 321 ? 33.955 -18.233 25.053 1.00 46.06 321 VAL A N 1
ATOM 2485 C CA . VAL A 1 321 ? 34.088 -17.755 23.651 1.00 46.06 321 VAL A CA 1
ATOM 2486 C C . VAL A 1 321 ? 35.455 -17.076 23.431 1.00 46.06 321 VAL A C 1
ATOM 2488 O O . VAL A 1 321 ? 35.789 -16.147 24.162 1.00 46.06 321 VAL A O 1
ATOM 2491 N N . PHE A 1 322 ? 36.183 -17.429 22.363 1.00 53.03 322 PHE A N 1
ATOM 2492 C CA . PHE A 1 322 ? 37.406 -16.743 21.900 1.00 53.03 322 PHE A CA 1
ATOM 2493 C C . PHE A 1 322 ? 37.400 -16.507 20.385 1.00 53.03 322 PHE A C 1
ATOM 2495 O O . PHE A 1 322 ? 36.631 -17.138 19.663 1.00 53.03 322 PHE A O 1
ATOM 2502 N N . VAL A 1 323 ? 38.274 -15.622 19.898 1.00 49.97 323 VAL A N 1
ATOM 2503 C CA . VAL A 1 323 ? 38.529 -15.395 18.468 1.00 49.97 323 VAL A CA 1
ATOM 2504 C C . VAL A 1 323 ? 39.945 -15.870 18.144 1.00 49.97 323 VAL A C 1
ATOM 2506 O O . VAL A 1 323 ? 40.920 -15.387 18.704 1.00 49.97 323 VAL A O 1
ATOM 2509 N N . ILE A 1 324 ? 40.085 -16.819 17.230 1.00 53.31 324 ILE A N 1
ATOM 2510 C CA . ILE A 1 324 ? 41.375 -17.271 16.708 1.00 53.31 324 ILE A CA 1
ATOM 2511 C C . ILE A 1 324 ? 41.571 -16.588 15.358 1.00 53.31 324 ILE A C 1
ATOM 2513 O O . ILE A 1 324 ? 40.714 -16.697 14.483 1.00 53.31 324 ILE A O 1
ATOM 2517 N N . LYS A 1 325 ? 42.679 -15.863 15.186 1.00 46.06 325 LYS A N 1
ATOM 2518 C CA . LYS A 1 325 ? 43.073 -15.316 13.882 1.00 46.06 325 LYS A CA 1
ATOM 2519 C C . LYS A 1 325 ? 44.125 -16.227 13.268 1.00 46.06 325 LYS A C 1
ATOM 2521 O O . LYS A 1 325 ? 45.185 -16.413 13.859 1.00 46.06 325 LYS A O 1
ATOM 2526 N N . GLN A 1 326 ? 43.834 -16.758 12.087 1.00 47.09 326 GLN A N 1
ATOM 2527 C CA . GLN A 1 326 ? 44.761 -17.574 11.308 1.00 47.09 326 GLN A CA 1
ATOM 2528 C C . GLN A 1 326 ? 44.636 -17.171 9.830 1.00 47.09 326 GLN A C 1
ATOM 2530 O O . GLN A 1 326 ? 43.525 -17.054 9.314 1.00 47.09 326 GLN A O 1
ATOM 2535 N N . ASP A 1 327 ? 45.764 -16.849 9.190 1.00 40.75 327 ASP A N 1
ATOM 2536 C CA . ASP A 1 327 ? 45.873 -16.457 7.773 1.00 40.75 327 ASP A CA 1
ATOM 2537 C C . ASP A 1 327 ? 44.848 -15.406 7.306 1.00 40.75 327 ASP A C 1
ATOM 2539 O O . ASP A 1 327 ? 44.152 -15.554 6.302 1.00 40.75 327 ASP A O 1
ATOM 2543 N N . GLY A 1 328 ? 44.729 -14.320 8.077 1.00 44.78 328 GLY A N 1
ATOM 2544 C CA . GLY A 1 328 ? 43.868 -13.180 7.740 1.00 44.78 328 GLY A CA 1
ATOM 2545 C C . GLY A 1 328 ? 42.371 -13.405 7.978 1.00 44.78 328 GLY A C 1
ATOM 2546 O O . GLY A 1 328 ? 41.581 -12.498 7.717 1.00 44.78 328 GLY A O 1
ATOM 2547 N N . LYS A 1 329 ? 41.965 -14.563 8.516 1.00 45.19 329 LYS A N 1
ATOM 2548 C CA . LYS A 1 329 ? 40.571 -14.861 8.867 1.00 45.19 329 LYS A CA 1
ATOM 2549 C C . LYS A 1 329 ? 40.405 -15.043 10.375 1.00 45.19 329 LYS A C 1
ATOM 2551 O O . LYS A 1 329 ? 41.231 -15.663 11.041 1.00 45.19 329 LYS A O 1
ATOM 2556 N N . SER A 1 330 ? 39.326 -14.473 10.909 1.00 48.62 330 SER A N 1
ATOM 2557 C CA . SER A 1 330 ?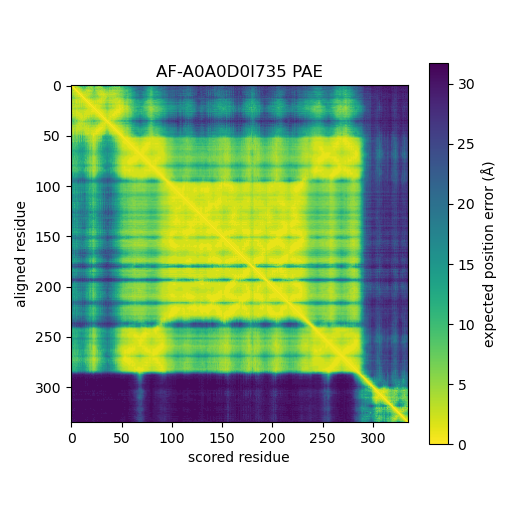 38.944 -14.562 12.322 1.00 48.62 330 SER A CA 1
ATOM 2558 C C . SER A 1 330 ? 37.888 -15.653 12.500 1.00 48.62 330 SER A C 1
ATOM 2560 O O . SER A 1 330 ? 36.851 -15.610 11.842 1.00 48.62 330 SER A O 1
ATOM 2562 N N . VAL A 1 331 ? 38.123 -16.602 13.404 1.00 50.16 331 VAL A N 1
ATOM 2563 C CA . VAL A 1 331 ? 37.220 -17.723 13.700 1.00 50.16 331 VAL A CA 1
ATOM 2564 C C . VAL A 1 331 ? 36.834 -17.687 15.174 1.00 50.16 331 VAL A C 1
ATOM 2566 O O . VAL A 1 331 ? 37.698 -17.553 16.036 1.00 50.16 331 VAL A O 1
ATOM 2569 N N . LYS A 1 332 ? 35.543 -17.821 15.488 1.00 48.62 332 LYS A N 1
ATOM 2570 C CA . LYS A 1 332 ? 35.067 -17.951 16.871 1.00 48.62 332 LYS A CA 1
ATOM 2571 C C . LYS A 1 332 ? 35.274 -19.392 17.349 1.00 48.62 332 LYS A C 1
ATOM 2573 O O . LYS A 1 332 ? 34.774 -20.314 16.716 1.00 48.62 332 LYS A O 1
ATOM 2578 N N . ALA A 1 333 ? 35.968 -19.580 18.467 1.00 47.19 333 ALA A N 1
ATOM 2579 C CA . ALA A 1 333 ? 36.104 -20.864 19.146 1.00 47.19 333 ALA A CA 1
ATOM 2580 C C . ALA A 1 333 ? 35.330 -20.838 20.470 1.00 47.19 333 ALA A C 1
ATOM 2582 O O . ALA A 1 333 ? 35.538 -19.966 21.314 1.00 47.19 333 ALA A O 1
ATOM 2583 N N . THR A 1 334 ? 34.436 -21.800 20.644 1.00 47.94 334 THR A N 1
ATOM 2584 C CA . THR A 1 334 ? 33.740 -22.116 21.899 1.00 47.94 334 THR A CA 1
ATOM 2585 C C . THR A 1 334 ? 34.345 -23.402 22.448 1.00 47.94 334 THR A C 1
ATOM 2587 O O . THR A 1 334 ? 34.669 -24.292 21.662 1.00 47.94 334 THR A O 1
ATOM 2590 N N . LYS A 1 335 ? 34.535 -23.483 23.768 1.00 44.31 335 LYS A N 1
ATOM 2591 C CA . LYS A 1 335 ? 34.816 -24.762 24.424 1.00 44.31 335 LYS A CA 1
ATOM 2592 C C . LYS A 1 335 ? 33.519 -25.536 24.596 1.00 44.31 335 LYS A C 1
ATOM 2594 O O . LYS A 1 335 ? 32.509 -24.865 24.908 1.00 44.31 335 LYS A O 1
#

Mean predicted aligned error: 12.89 Å

pLDDT: mean 85.51, std 17.75, range [28.94, 98.81]

Secondary structure (DSSP, 8-state):
---GGGTT----SS-----SPPTT-EEEEEE--EETTEEPPPEEEEEEPPPPPGGG-B----EEES--SS-EEEE-PPPTT-SEEEEEEEEEEEEEEEEEEEE-STTTTTTPPTT-EES---EE-STTSSSSSSPEEEE-STT-EEEEE-TTSEEEEEEEEEEEESPPTT-EEEEEEEETTEEEEEEEEE--S-S-EEEEEEEEEESEEEEEEE-SSS-EEEEEEEEEEEEEEEEEEEEEEEEESSSEEEE-SPPTT-EEEEEEEEEETTEE-BPPPPEEEEPPPPP-----PPP----S--EEE-TTS-EESS--TT---EEEEETTEEEEE--

Radius of gyration: 31.53 Å; Cα contacts (8 Å, |Δi|>4): 763; chains: 1; bounding box: 107×55×68 Å

Solvent-accessible surface area (backbone atoms only — not comparable to full-atom values): 19224 Å² total; per-residue (Å²): 133,88,58,75,94,69,58,86,72,84,75,92,63,99,70,83,87,85,74,95,70,65,55,68,35,80,46,78,50,77,50,60,60,69,59,92,90,49,66,52,83,64,50,76,48,74,52,64,45,61,69,73,54,64,58,75,38,62,42,44,75,75,42,81,42,77,74,30,29,31,30,34,30,39,35,41,54,78,59,95,72,46,66,25,30,38,30,38,35,29,38,53,39,73,50,82,70,78,47,73,42,72,51,44,37,66,61,47,75,87,58,55,59,84,81,44,47,59,76,62,84,46,67,28,71,54,91,78,46,30,58,93,50,62,25,7,43,39,41,71,52,62,73,32,36,40,37,44,44,33,92,82,21,30,31,34,35,42,33,30,28,38,33,31,48,64,43,18,86,86,12,30,43,35,35,28,32,47,61,86,96,46,76,44,83,74,49,73,45,79,50,56,67,60,80,59,48,78,48,77,44,80,47,77,74,16,62,35,40,33,45,31,31,47,53,64,79,44,39,37,41,25,41,20,52,31,33,35,30,20,19,32,75,45,79,42,88,48,62,66,67,51,71,37,72,55,59,52,50,77,48,66,90,44,65,51,60,33,42,31,40,37,32,39,20,36,27,37,97,90,43,56,27,31,61,22,77,76,45,78,45,67,29,35,69,56,76,77,72,76,73,80,81,78,90,73,93,81,88,92,79,87,52,42,23,41,84,90,67,48,77,49,97,70,86,66,96,88,68,71,65,32,32,35,56,54,96,94,42,79,42,82,46,66,121

Nearest PDB structures (foldseek):
  8w7n-assembly1_A  TM=3.401E-01  e=5.273E-03  Bacillus thuringiensis
  4m4r-assembly3_E  TM=3.331E-01  e=5.026E-03  Homo sapiens
  5utk-assembly1_A  TM=1.738E-01  e=1.449E-03  Homo sapiens
  7s7k-assembly1_A  TM=2.161E-01  e=9.822E-03  Mus musculus
  2jll-assembly1_A  TM=1.886E-01  e=1.440E-02  Homo sapiens